Protein AF-A0A916GS80-F1 (afdb_monomer)

Secondary structure (DSSP, 8-state):
--SHHHHHHTTSSSS--TT--------HHHHHHHHHHHHHHHHHHHTTSSS---------------------PPP-SHHHHHHHHHHHHHHHHHHHHHHHHHHHHHHHHHHHHHHHHHHHTS----HHHHHHHHHHHHHHHHS----S---------HHHHHHHHHHHHHHHHHHHHHHHTTTTTHHHHHHHHHHHHHHHTTT-HHHHHHHHHHHHHHHHHHHHHHHHHHHHHHHHHHHHHHHHTSHHHHHHHHHHHHHHHHHHHHHHHHHHHHHHHHHHHHHHHHTT-----TTHHHHHHHHS-GGGTTT-

Nearest PDB structures (foldseek):
  9evd-assembly1_M  TM=2.735E-01  e=1.621E+00  Polytomella sp. Pringsheim 198.80
  3ja6-assembly1_I  TM=1.775E-01  e=3.297E+00  Escherichia coli

pLDDT: mean 76.84, std 18.27, range [38.75, 97.62]

Sequence (312 aa):
MASDDLLRKRKNDNSNYDDLAPEDEVDLDELVKNYNQKRKNDQRYNDSYDDDEDEVGYSKSKRSETPDSGDLRRPRTREEWEEWGRRMGSNLEQMGEKFGKKAEEWGDKVARQMDDWSRKKGRKLDPKVARNIGEHLKQFLSHPYEANYQASSTNATSDERNIAALAHGSIPLIFIGGTFSAGLATPIFFLIPLVLYFMYREKSNFVARHAMNAFAAMLMASIGWIVLIMGSAIIGVVLSIALALTVIGILAIPFLWMFIVLVILISLLIPLGTFVFSIFGIFAALSGRTFNYPYIGRWLNRRFPEASWENV

Mean predicted aligned error: 16.0 Å

Structure (mmCIF, N/CA/C/O backbone):
data_AF-A0A916GS80-F1
#
_entry.id   AF-A0A916GS80-F1
#
loop_
_atom_site.group_PDB
_atom_site.id
_atom_site.type_symbol
_atom_site.label_atom_id
_atom_site.label_alt_id
_atom_site.label_comp_id
_atom_site.label_asym_id
_atom_site.label_entity_id
_atom_site.label_seq_id
_atom_site.pdbx_PDB_ins_code
_atom_site.Cartn_x
_atom_site.Cartn_y
_atom_site.Cartn_z
_atom_site.occupancy
_atom_site.B_iso_or_equiv
_atom_site.auth_seq_id
_atom_site.auth_comp_id
_atom_site.auth_asym_id
_atom_site.auth_atom_id
_atom_site.pdbx_PDB_model_num
ATOM 1 N N . MET A 1 1 ? 8.342 -47.190 -18.101 1.00 55.56 1 MET A N 1
ATOM 2 C CA . MET A 1 1 ? 7.528 -48.227 -17.429 1.00 55.56 1 MET A CA 1
ATOM 3 C C . MET A 1 1 ? 6.940 -47.796 -16.075 1.00 55.56 1 MET A C 1
ATOM 5 O O . MET A 1 1 ? 6.247 -48.600 -15.481 1.00 55.56 1 MET A O 1
ATOM 9 N N . ALA A 1 2 ? 7.133 -46.550 -15.606 1.00 54.75 2 ALA A N 1
ATOM 10 C CA . ALA A 1 2 ? 6.620 -46.078 -14.306 1.00 54.75 2 ALA A CA 1
ATOM 11 C C . ALA A 1 2 ? 5.518 -44.990 -14.390 1.00 54.75 2 ALA A C 1
ATOM 13 O O . ALA A 1 2 ? 5.097 -44.480 -13.358 1.00 54.75 2 ALA A O 1
ATOM 14 N N . SER A 1 3 ? 5.043 -44.609 -15.587 1.00 54.66 3 SER A N 1
ATOM 15 C CA . SER A 1 3 ? 3.988 -43.584 -15.745 1.00 54.66 3 SER A CA 1
ATOM 16 C C . SER A 1 3 ? 2.569 -44.149 -15.847 1.00 54.66 3 SER A C 1
ATOM 18 O O . SER A 1 3 ? 1.615 -43.427 -15.570 1.00 54.66 3 SER A O 1
ATOM 20 N N . ASP A 1 4 ? 2.412 -45.424 -16.209 1.00 57.00 4 ASP A N 1
ATOM 21 C CA . ASP A 1 4 ? 1.087 -45.991 -16.502 1.00 57.00 4 ASP A CA 1
ATOM 22 C C . ASP A 1 4 ? 0.347 -46.462 -15.240 1.00 57.00 4 ASP A C 1
ATOM 24 O O . ASP A 1 4 ? -0.884 -46.423 -15.191 1.00 57.00 4 ASP A O 1
ATOM 28 N N . ASP A 1 5 ? 1.074 -46.793 -14.168 1.00 61.38 5 ASP A N 1
ATOM 29 C CA . ASP A 1 5 ? 0.475 -47.199 -12.888 1.00 61.38 5 ASP A CA 1
ATOM 30 C C . ASP A 1 5 ? -0.183 -46.033 -12.134 1.00 61.38 5 ASP A C 1
ATOM 32 O O . ASP A 1 5 ? -1.192 -46.211 -11.447 1.00 61.38 5 ASP A O 1
ATOM 36 N N . LEU A 1 6 ? 0.314 -44.805 -12.316 1.00 56.47 6 LEU A N 1
ATOM 37 C CA . LEU A 1 6 ? -0.278 -43.623 -11.681 1.00 56.47 6 LEU A CA 1
ATOM 38 C C . LEU A 1 6 ? -1.573 -43.170 -12.370 1.00 56.47 6 LEU A C 1
ATOM 40 O O . LEU A 1 6 ? -2.432 -42.568 -11.724 1.00 56.47 6 LEU A O 1
ATOM 44 N N . LEU A 1 7 ? -1.763 -43.506 -13.650 1.00 55.38 7 LEU A N 1
ATOM 45 C CA . LEU A 1 7 ? -3.000 -43.202 -14.375 1.00 55.38 7 LEU A CA 1
ATOM 46 C C . LEU A 1 7 ? -4.108 -44.232 -14.117 1.00 55.38 7 LEU A C 1
ATOM 48 O O . LEU A 1 7 ? -5.286 -43.873 -14.171 1.00 55.38 7 LEU A O 1
ATOM 52 N N . ARG A 1 8 ? -3.769 -45.478 -13.761 1.00 56.88 8 ARG A N 1
ATOM 53 C CA . ARG A 1 8 ? -4.768 -46.478 -13.342 1.00 56.88 8 ARG A CA 1
ATOM 54 C C . ARG A 1 8 ? -5.296 -46.241 -11.932 1.00 56.88 8 ARG A C 1
ATOM 56 O O . ARG A 1 8 ? -6.486 -46.439 -11.706 1.00 56.88 8 ARG A O 1
ATOM 63 N N . LYS A 1 9 ? -4.467 -45.742 -11.010 1.00 52.88 9 LYS A N 1
ATOM 64 C CA . LYS A 1 9 ? -4.905 -45.508 -9.625 1.00 52.88 9 LYS A CA 1
ATOM 65 C C . LYS A 1 9 ? -5.881 -44.332 -9.478 1.00 52.88 9 LYS A C 1
ATOM 67 O O . LYS A 1 9 ? -6.680 -44.327 -8.558 1.00 52.88 9 LYS A O 1
ATOM 72 N N . ARG A 1 10 ? -5.894 -43.380 -10.421 1.00 51.19 10 ARG A N 1
ATOM 73 C CA . ARG A 1 10 ? -6.799 -42.213 -10.379 1.00 51.19 10 ARG A CA 1
ATOM 74 C C . ARG A 1 10 ? -8.202 -42.473 -10.941 1.00 51.19 10 ARG A C 1
ATOM 76 O O . ARG A 1 10 ? -9.073 -41.625 -10.795 1.00 51.19 10 ARG A O 1
ATOM 83 N N . LYS A 1 11 ? -8.427 -43.609 -11.611 1.00 51.34 11 LYS A N 1
ATOM 84 C CA . LYS A 1 11 ? -9.728 -43.932 -12.224 1.00 51.34 11 LYS A CA 1
ATOM 85 C C . LYS A 1 11 ? -10.680 -44.706 -11.307 1.00 51.34 11 LYS A C 1
ATOM 87 O O . LYS A 1 11 ? -11.829 -44.874 -11.690 1.00 51.34 11 LYS A O 1
ATOM 92 N N . ASN A 1 12 ? -10.227 -45.137 -10.127 1.00 50.41 12 ASN A N 1
ATOM 93 C CA . ASN A 1 12 ? -11.007 -45.994 -9.229 1.00 50.41 12 ASN A CA 1
ATOM 94 C C . ASN A 1 12 ? -11.591 -45.283 -7.996 1.00 50.41 12 ASN A C 1
ATOM 96 O O . ASN A 1 12 ? -12.347 -45.904 -7.263 1.00 50.41 12 ASN A O 1
ATOM 100 N N . ASP A 1 13 ? -11.311 -43.992 -7.798 1.00 52.59 13 ASP A N 1
ATOM 101 C CA . ASP A 1 13 ? -11.793 -43.243 -6.624 1.00 52.59 13 ASP A CA 1
ATOM 102 C C . ASP A 1 13 ? -13.071 -42.426 -6.915 1.00 52.59 13 ASP A C 1
ATOM 104 O O . ASP A 1 13 ? -13.479 -41.598 -6.109 1.00 52.59 13 ASP A O 1
ATOM 108 N N . ASN A 1 14 ? -13.710 -42.642 -8.073 1.00 48.69 14 ASN A N 1
ATOM 109 C CA . ASN A 1 14 ? -14.838 -41.829 -8.549 1.00 48.69 14 ASN A CA 1
ATOM 110 C C . ASN A 1 14 ? -16.169 -42.596 -8.666 1.00 48.69 14 ASN A C 1
ATOM 112 O O . ASN A 1 14 ? -17.091 -42.101 -9.305 1.00 48.69 14 ASN A O 1
ATOM 116 N N . SER A 1 15 ? -16.276 -43.792 -8.077 1.00 53.88 15 SER A N 1
ATOM 117 C CA . SER A 1 15 ? -17.484 -44.634 -8.132 1.00 53.88 15 SER A CA 1
ATOM 118 C C . SER A 1 15 ? -18.233 -44.736 -6.797 1.00 53.88 15 SER A C 1
ATOM 120 O O . SER A 1 15 ? -18.931 -45.717 -6.577 1.00 53.88 15 SER A O 1
ATOM 122 N N . ASN A 1 16 ? -18.057 -43.775 -5.884 1.00 49.09 16 ASN A N 1
ATOM 123 C CA . ASN A 1 16 ? -18.631 -43.838 -4.532 1.00 49.09 16 ASN A CA 1
ATOM 124 C C . ASN A 1 16 ? -19.549 -42.645 -4.207 1.00 49.09 16 ASN A C 1
ATOM 126 O O . ASN A 1 16 ? -19.522 -42.126 -3.094 1.00 49.09 16 ASN A O 1
ATOM 130 N N . TYR A 1 17 ? -20.317 -42.178 -5.197 1.00 50.19 17 TYR A N 1
ATOM 131 C CA . TYR A 1 17 ? -21.349 -41.143 -5.020 1.00 50.19 17 TYR A CA 1
ATOM 132 C C . TYR A 1 17 ? -22.775 -41.631 -5.320 1.00 50.19 17 TYR A C 1
ATOM 134 O O . TYR A 1 17 ? -23.712 -40.855 -5.166 1.00 50.19 17 TYR A O 1
ATOM 142 N N . ASP A 1 18 ? -22.954 -42.908 -5.668 1.00 52.50 18 ASP A N 1
ATOM 143 C CA . ASP A 1 18 ? -24.269 -43.482 -5.992 1.00 52.50 18 ASP A CA 1
ATOM 144 C C . ASP A 1 18 ? -25.036 -44.009 -4.756 1.00 52.50 18 ASP A C 1
ATOM 146 O O . ASP A 1 18 ? -26.128 -44.543 -4.902 1.00 52.50 18 ASP A O 1
ATOM 150 N N . ASP A 1 19 ? -24.495 -43.822 -3.545 1.00 53.66 19 ASP A N 1
ATOM 151 C CA . ASP A 1 19 ? -25.094 -44.246 -2.262 1.00 53.66 19 ASP A CA 1
ATOM 152 C C . ASP A 1 19 ? -25.552 -43.057 -1.387 1.00 53.66 19 ASP A C 1
ATOM 154 O O . ASP A 1 19 ? -25.720 -43.175 -0.170 1.00 53.66 19 ASP A O 1
ATOM 158 N N . LEU A 1 20 ? -25.759 -41.878 -1.987 1.00 56.97 20 LEU A N 1
ATOM 159 C CA . LEU A 1 20 ? -26.454 -40.796 -1.292 1.00 56.97 20 LEU A CA 1
ATOM 160 C C . LEU A 1 20 ? -27.944 -41.146 -1.216 1.00 56.97 20 LEU A C 1
ATOM 162 O O . LEU A 1 20 ? -28.623 -41.277 -2.231 1.00 56.97 20 LEU A O 1
ATOM 166 N N . ALA A 1 21 ? -28.381 -41.349 0.027 1.00 58.31 21 ALA A N 1
ATOM 167 C CA . ALA A 1 21 ? -29.738 -41.619 0.479 1.00 58.31 21 ALA A CA 1
ATOM 168 C C . ALA A 1 21 ? -30.811 -40.819 -0.289 1.00 58.31 21 ALA A C 1
ATOM 170 O O . ALA A 1 21 ? -30.522 -39.718 -0.768 1.00 58.31 21 ALA A O 1
ATOM 171 N N . PRO A 1 22 ? -32.045 -41.355 -0.395 1.00 57.62 22 PRO A N 1
ATOM 172 C CA . PRO A 1 22 ? -33.148 -40.657 -1.045 1.00 57.62 22 PRO A CA 1
ATOM 173 C C . PRO A 1 22 ? -33.281 -39.251 -0.466 1.00 57.62 22 PRO A C 1
ATOM 175 O O . PRO A 1 22 ? -33.094 -39.057 0.732 1.00 57.62 22 PRO A O 1
ATOM 178 N N . GLU A 1 23 ? -33.557 -38.289 -1.344 1.00 58.09 23 GLU A N 1
ATOM 179 C CA . GLU A 1 23 ? -33.864 -36.908 -0.998 1.00 58.09 23 GLU A CA 1
ATOM 180 C C . GLU A 1 23 ? -34.971 -36.897 0.063 1.00 58.09 23 GLU A C 1
ATOM 182 O O . GLU A 1 23 ? -36.156 -36.980 -0.258 1.00 58.09 23 GLU A O 1
ATOM 187 N N . ASP A 1 24 ? -34.582 -36.835 1.338 1.00 65.56 24 ASP A N 1
ATOM 188 C CA . ASP A 1 24 ? -35.473 -36.417 2.404 1.00 65.56 24 ASP A CA 1
ATOM 189 C C . ASP A 1 24 ? -35.871 -34.995 2.026 1.00 65.56 24 ASP A C 1
ATOM 191 O O . ASP A 1 24 ? -35.046 -34.077 2.041 1.00 65.56 24 ASP A O 1
ATOM 195 N N . GLU A 1 25 ? -37.110 -34.863 1.556 1.00 68.50 25 GLU A N 1
ATOM 196 C CA . GLU A 1 25 ? -37.743 -33.619 1.153 1.00 68.50 25 GLU A CA 1
ATOM 197 C C . GLU A 1 25 ? -37.572 -32.632 2.308 1.00 68.50 25 GLU A C 1
ATOM 199 O O . GLU A 1 25 ? -38.246 -32.709 3.334 1.00 68.50 25 GLU A O 1
ATOM 204 N N . VAL A 1 26 ? -36.555 -31.775 2.189 1.00 71.44 26 VAL A N 1
ATOM 205 C CA . VAL A 1 26 ? -36.206 -30.814 3.225 1.00 71.44 26 VAL A CA 1
ATOM 206 C C . VAL A 1 26 ? -37.410 -29.902 3.373 1.00 71.44 26 VAL A C 1
ATOM 208 O O . VAL A 1 26 ? -37.693 -29.109 2.474 1.00 71.44 26 VAL A O 1
ATOM 211 N N . ASP A 1 27 ? -38.115 -30.034 4.496 1.00 83.00 27 ASP A N 1
ATOM 212 C CA . ASP A 1 27 ? -39.287 -29.230 4.808 1.00 83.00 27 ASP A CA 1
ATOM 213 C C . ASP A 1 27 ? -38.854 -27.762 4.939 1.00 83.00 27 ASP A C 1
ATOM 215 O O . ASP A 1 27 ? -38.341 -27.294 5.964 1.00 83.00 27 ASP A O 1
ATOM 219 N N . LEU A 1 28 ? -39.001 -27.036 3.830 1.00 80.31 28 LEU A N 1
ATOM 220 C CA . LEU A 1 28 ? -38.638 -25.631 3.719 1.00 80.31 28 LEU A CA 1
ATOM 221 C C . LEU A 1 28 ? -39.421 -24.782 4.725 1.00 80.31 28 LEU A C 1
ATOM 223 O O . LEU A 1 28 ? -38.894 -23.765 5.187 1.00 80.31 28 LEU A O 1
ATOM 227 N N . ASP A 1 29 ? -40.620 -25.211 5.124 1.00 89.62 29 ASP A N 1
ATOM 228 C CA . ASP A 1 29 ? -41.406 -24.509 6.130 1.00 89.62 29 ASP A CA 1
ATOM 229 C C . ASP A 1 29 ? -40.787 -24.678 7.522 1.00 89.62 29 ASP A C 1
ATOM 231 O O . ASP A 1 29 ? -40.720 -23.705 8.282 1.00 89.62 29 ASP A O 1
ATOM 235 N N . GLU A 1 30 ? -40.243 -25.854 7.852 1.00 89.62 30 GLU A N 1
ATOM 236 C CA . GLU A 1 30 ? -39.522 -26.074 9.113 1.00 89.62 30 GLU A CA 1
ATOM 237 C C . GLU A 1 30 ? -38.217 -25.262 9.179 1.00 89.62 30 GLU A C 1
ATOM 239 O O . GLU A 1 30 ? -37.920 -24.629 10.202 1.00 89.62 30 GLU A O 1
ATOM 244 N N . LEU A 1 31 ? -37.479 -25.176 8.068 1.00 87.00 31 LEU A N 1
ATOM 245 C CA . LEU A 1 31 ? -36.278 -24.337 7.961 1.00 87.00 31 LEU A CA 1
ATOM 246 C C . LEU A 1 31 ? -36.595 -22.847 8.144 1.00 87.00 31 LEU A C 1
ATOM 248 O O . LEU A 1 31 ? -35.917 -22.154 8.912 1.00 87.00 31 LEU A O 1
ATOM 252 N N . VAL A 1 32 ? -37.648 -22.349 7.489 1.00 90.00 32 VAL A N 1
ATOM 253 C CA . VAL A 1 32 ? -38.097 -20.954 7.624 1.00 90.00 32 VAL A CA 1
ATOM 254 C C . VAL A 1 32 ? -38.593 -20.674 9.045 1.00 90.00 32 VAL A C 1
ATOM 256 O O . VAL A 1 32 ? -38.339 -19.595 9.597 1.00 90.00 32 VAL A O 1
ATOM 259 N N . LYS A 1 33 ? -39.258 -21.641 9.682 1.00 93.62 33 LYS A N 1
ATOM 260 C CA . LYS A 1 33 ? -39.742 -21.516 11.061 1.00 93.62 33 LYS A CA 1
ATOM 261 C C . LYS A 1 33 ? -38.585 -21.461 12.059 1.00 93.62 33 LYS A C 1
ATOM 263 O O . LYS A 1 33 ? -38.571 -20.559 12.898 1.00 93.62 33 LYS A O 1
ATOM 268 N N . ASN A 1 34 ? -37.579 -22.328 11.917 1.00 91.56 34 ASN A N 1
ATOM 269 C CA . ASN A 1 34 ? -36.367 -22.299 12.743 1.00 91.56 34 ASN A CA 1
ATOM 270 C C . ASN A 1 34 ? -35.564 -21.007 12.548 1.00 91.56 34 ASN A C 1
ATOM 272 O O . ASN A 1 34 ? -35.098 -20.413 13.525 1.00 91.56 34 ASN A O 1
ATOM 276 N N . TYR A 1 35 ? -35.464 -20.515 11.312 1.00 84.38 35 TYR A N 1
ATOM 277 C CA . TYR A 1 35 ? -34.795 -19.247 11.023 1.00 84.38 35 TYR A CA 1
ATOM 278 C C . TYR A 1 35 ? -35.493 -18.053 11.696 1.00 84.38 35 TYR A C 1
ATOM 280 O O . TYR A 1 35 ? -34.852 -17.244 12.373 1.00 84.38 35 TYR A O 1
ATOM 288 N N . ASN A 1 36 ? -36.821 -17.963 11.582 1.00 91.19 36 ASN A N 1
ATOM 289 C CA . ASN A 1 36 ? -37.595 -16.884 12.201 1.00 91.19 36 ASN A CA 1
ATOM 290 C C . ASN A 1 36 ? -37.605 -16.963 13.736 1.00 91.19 36 ASN A C 1
ATOM 292 O O . ASN A 1 36 ? -37.594 -15.926 14.404 1.00 91.19 36 ASN A O 1
ATOM 296 N N . GLN A 1 37 ? -37.598 -18.174 14.301 1.00 91.00 37 GLN A N 1
ATOM 297 C CA . GLN A 1 37 ? -37.491 -18.392 15.744 1.00 91.00 37 GLN A CA 1
ATOM 298 C C . GLN A 1 37 ? -36.146 -17.875 16.276 1.00 91.00 37 GLN A C 1
ATOM 300 O O . GLN A 1 37 ? -36.119 -17.144 17.267 1.00 91.00 37 GLN A O 1
ATOM 305 N N . LYS A 1 38 ? -35.043 -18.188 15.582 1.00 88.19 38 LYS A N 1
ATOM 306 C CA . LYS A 1 38 ? -33.703 -17.707 15.943 1.00 88.19 38 LYS A CA 1
ATOM 307 C C . LYS A 1 38 ? -33.630 -16.178 15.908 1.00 88.19 38 LYS A C 1
ATOM 309 O O . LYS A 1 38 ? -33.225 -15.567 16.891 1.00 88.19 38 LYS A O 1
ATOM 314 N N . ARG A 1 39 ? -34.160 -15.555 14.849 1.00 87.69 39 ARG A N 1
ATOM 315 C CA . ARG A 1 39 ? -34.211 -14.089 14.718 1.00 87.69 39 ARG A CA 1
ATOM 316 C C . ARG A 1 39 ? -34.991 -13.406 15.852 1.00 87.69 39 ARG A C 1
ATOM 318 O O . ARG A 1 39 ? -34.584 -12.345 16.316 1.00 87.69 39 ARG A O 1
ATOM 325 N N . LYS A 1 40 ? -36.103 -13.997 16.307 1.00 84.06 40 LYS A N 1
ATOM 326 C CA . LYS A 1 40 ? -36.883 -13.461 17.439 1.00 84.06 40 LYS A CA 1
ATOM 327 C C . LYS A 1 40 ? -36.138 -13.556 18.771 1.00 84.06 40 LYS A C 1
ATOM 329 O O . LYS A 1 40 ? -36.321 -12.682 19.614 1.00 84.06 40 LYS A O 1
ATOM 334 N N . ASN A 1 41 ? -35.325 -14.593 18.965 1.00 83.31 41 ASN A N 1
ATOM 335 C CA . ASN A 1 41 ? -34.507 -14.726 20.169 1.00 83.31 41 ASN A CA 1
ATOM 336 C C . ASN A 1 41 ? -33.372 -13.694 20.186 1.00 83.31 41 ASN A C 1
ATOM 338 O O . ASN A 1 41 ? -33.149 -13.076 21.223 1.00 83.31 41 ASN A O 1
ATOM 342 N N . ASP A 1 42 ? -32.742 -13.438 19.037 1.00 74.75 42 ASP A N 1
ATOM 343 C CA . ASP A 1 42 ? -31.673 -12.438 18.920 1.00 74.75 42 ASP A CA 1
ATOM 344 C C . ASP A 1 42 ? -32.196 -11.007 19.162 1.00 74.75 42 ASP A C 1
ATOM 346 O O . ASP A 1 42 ? -31.545 -10.216 19.839 1.00 74.75 42 ASP A O 1
ATOM 350 N N . GLN A 1 43 ? -33.411 -10.679 18.695 1.00 73.81 43 GLN A N 1
ATOM 351 C CA . GLN A 1 43 ? -34.042 -9.383 19.002 1.00 73.81 43 GLN A CA 1
ATOM 352 C C . GLN A 1 43 ? -34.334 -9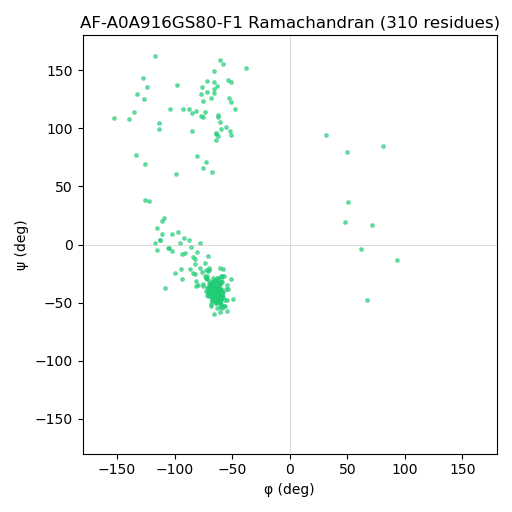.210 20.497 1.00 73.81 43 GLN A C 1
ATOM 354 O O . GLN A 1 43 ? -34.119 -8.133 21.039 1.00 73.81 43 GLN A O 1
ATOM 359 N N . ARG A 1 44 ? -34.761 -10.278 21.183 1.00 68.94 44 ARG A N 1
ATOM 360 C CA . ARG A 1 44 ? -35.078 -10.223 22.616 1.00 68.94 44 ARG A CA 1
ATOM 361 C C . ARG A 1 44 ? -33.834 -10.042 23.501 1.00 68.94 44 ARG A C 1
ATOM 363 O O . ARG A 1 44 ? -33.976 -9.625 24.642 1.00 68.94 44 ARG A O 1
ATOM 370 N N . TYR A 1 45 ? -32.645 -10.365 22.987 1.00 60.69 45 TYR A N 1
ATOM 371 C CA . TYR A 1 45 ? -31.372 -10.161 23.685 1.00 60.69 45 TYR A CA 1
ATOM 372 C C . TYR A 1 45 ? -30.857 -8.718 23.560 1.00 60.69 45 TYR A C 1
ATOM 374 O O . TYR A 1 45 ? -30.235 -8.212 24.485 1.00 60.69 45 TYR A O 1
ATOM 382 N N . ASN A 1 46 ? -31.142 -8.036 22.445 1.00 56.12 46 ASN A N 1
ATOM 383 C CA . ASN A 1 46 ? -30.762 -6.629 22.274 1.00 56.12 46 ASN A CA 1
ATOM 384 C C . ASN A 1 46 ? -31.653 -5.676 23.078 1.00 56.12 46 ASN A C 1
ATOM 386 O O . ASN A 1 46 ? -31.141 -4.707 23.625 1.00 56.12 46 ASN A O 1
ATOM 390 N N . ASP A 1 47 ? -32.947 -5.975 23.212 1.00 63.72 47 ASP A N 1
ATOM 391 C CA . ASP A 1 47 ? -33.871 -5.121 23.973 1.00 63.72 47 ASP A CA 1
ATOM 392 C C . ASP A 1 47 ? -33.635 -5.181 25.499 1.00 63.72 47 ASP A C 1
ATOM 394 O O . ASP A 1 47 ? -34.202 -4.381 26.232 1.00 63.72 47 ASP A O 1
ATOM 398 N N . SER A 1 48 ? -32.807 -6.108 26.008 1.00 58.28 48 SER A N 1
ATOM 399 C CA . SER A 1 48 ? -32.522 -6.220 27.450 1.00 58.28 48 SER A CA 1
ATOM 400 C C . SER A 1 48 ? -31.298 -5.427 27.920 1.00 58.28 48 SER A C 1
ATOM 402 O O . SER A 1 48 ? -30.895 -5.597 29.068 1.00 58.28 48 SER A O 1
ATOM 404 N N . TYR A 1 49 ? -30.664 -4.634 27.052 1.00 54.31 49 TYR A N 1
ATOM 405 C CA . TYR A 1 49 ? -29.475 -3.840 27.397 1.00 54.31 49 TYR A CA 1
ATOM 406 C C . TYR A 1 49 ? -29.749 -2.337 27.559 1.00 54.31 49 TYR A C 1
ATOM 408 O O . TYR A 1 49 ? -28.838 -1.613 27.947 1.00 54.31 49 TYR A O 1
ATOM 416 N N . ASP A 1 50 ? -30.982 -1.880 27.321 1.00 53.66 50 ASP A N 1
ATOM 417 C CA . ASP A 1 50 ? -31.325 -0.450 27.325 1.00 53.66 50 ASP A CA 1
ATOM 418 C C . ASP A 1 50 ? -31.899 0.075 28.664 1.00 53.66 50 ASP A C 1
ATOM 420 O O . ASP A 1 50 ? -32.188 1.264 28.756 1.00 53.66 50 ASP A O 1
ATOM 424 N N . ASP A 1 51 ? -32.020 -0.752 29.715 1.00 54.38 51 ASP A N 1
ATOM 425 C CA . ASP A 1 51 ? -32.753 -0.381 30.947 1.00 54.38 51 ASP A CA 1
ATOM 426 C C . ASP A 1 51 ? -31.909 -0.202 32.238 1.00 54.38 51 ASP A C 1
ATOM 428 O O . ASP A 1 51 ? -32.488 0.101 33.275 1.00 54.38 51 ASP A O 1
ATOM 432 N N . ASP A 1 52 ? -30.569 -0.300 32.214 1.00 52.88 52 ASP A N 1
ATOM 433 C CA . ASP A 1 52 ? -29.731 -0.232 33.440 1.00 52.88 52 ASP A CA 1
ATOM 434 C C . ASP A 1 52 ? -28.606 0.841 33.413 1.00 52.88 52 ASP A C 1
ATOM 436 O O . ASP A 1 52 ? -27.511 0.626 33.938 1.00 52.88 52 ASP A O 1
ATOM 440 N N . GLU A 1 53 ? -28.843 2.030 32.842 1.00 51.09 53 GLU A N 1
ATOM 441 C CA . GLU A 1 53 ? -27.959 3.202 33.045 1.00 51.09 53 GLU A CA 1
ATOM 442 C C . GLU A 1 53 ? -28.502 4.164 34.123 1.00 51.09 53 GLU A C 1
ATOM 444 O O . GLU A 1 53 ? -28.748 5.342 33.867 1.00 51.09 53 GLU A O 1
ATOM 449 N N . ASP A 1 54 ? -28.645 3.675 35.359 1.00 49.28 54 ASP A N 1
ATOM 450 C CA . ASP A 1 54 ? -28.871 4.524 36.535 1.00 49.28 54 ASP A CA 1
ATOM 451 C C . ASP A 1 54 ? -27.547 4.889 37.240 1.00 49.28 54 ASP A C 1
ATOM 453 O O . ASP A 1 54 ? -26.805 4.054 37.759 1.00 49.28 54 ASP A O 1
ATOM 457 N N . GLU A 1 55 ? -27.282 6.198 37.236 1.00 50.44 55 GLU A N 1
ATOM 458 C CA . GLU A 1 55 ? -26.524 7.011 38.197 1.00 50.44 55 GLU A CA 1
ATOM 459 C C . GLU A 1 55 ? -25.346 6.372 38.965 1.00 50.44 55 GLU A C 1
ATOM 461 O O . GLU A 1 55 ? -25.468 5.940 40.112 1.00 50.44 55 GLU A O 1
ATOM 466 N N . VAL A 1 56 ? -24.124 6.536 38.437 1.00 47.03 56 VAL A N 1
ATOM 467 C CA . VAL A 1 56 ? -22.908 6.536 39.272 1.00 47.03 56 VAL A CA 1
ATOM 468 C C . VAL A 1 56 ? -22.268 7.924 39.251 1.00 47.03 56 VAL A C 1
ATOM 470 O O . VAL A 1 56 ? -21.571 8.323 38.317 1.00 47.03 56 VAL A O 1
ATOM 473 N N . GLY A 1 57 ? -22.538 8.690 40.311 1.00 46.44 57 GLY A N 1
ATOM 474 C CA . GLY A 1 57 ? -22.035 10.044 40.516 1.00 46.44 57 GLY A CA 1
ATOM 475 C C . GLY A 1 57 ? -20.509 10.110 40.623 1.00 46.44 57 GLY A C 1
ATOM 476 O O . GLY A 1 57 ? -19.919 9.704 41.623 1.00 46.44 57 GLY A O 1
ATOM 477 N N . TYR A 1 58 ? -19.864 10.710 39.620 1.00 42.44 58 TYR A N 1
ATOM 478 C CA . TYR A 1 58 ? -18.445 11.056 39.671 1.00 42.44 58 TYR A CA 1
ATOM 479 C C . TYR A 1 58 ? -18.240 12.443 40.289 1.00 42.44 58 TYR A C 1
ATOM 481 O O . TYR A 1 58 ? -18.655 13.473 39.750 1.00 42.44 58 TYR A O 1
ATOM 489 N N . SER A 1 59 ? -17.563 12.471 41.438 1.00 42.25 59 SER A N 1
ATOM 490 C CA . SER A 1 59 ? -17.178 13.706 42.113 1.00 42.25 59 SER A CA 1
ATOM 491 C C . SER A 1 59 ? -16.110 14.468 41.314 1.00 42.25 59 SER A C 1
ATOM 493 O O . SER A 1 59 ? -15.058 13.950 40.942 1.00 42.25 59 SER A O 1
ATOM 495 N N . LYS A 1 60 ? -16.410 15.740 41.039 1.00 46.47 60 LYS A N 1
ATOM 496 C CA . LYS A 1 60 ? -15.528 16.726 40.405 1.00 46.47 60 LYS A CA 1
ATOM 497 C C . LYS A 1 60 ? -14.481 17.200 41.417 1.00 46.47 60 LYS A C 1
ATOM 499 O O . LYS A 1 60 ? -14.809 17.994 42.297 1.00 46.47 60 LYS A O 1
ATOM 504 N N . SER A 1 61 ? -13.216 16.828 41.243 1.00 42.41 61 SER A N 1
ATOM 505 C CA . SER A 1 61 ? -12.096 17.597 41.797 1.00 42.41 61 SER A CA 1
ATOM 506 C C . SER A 1 61 ? -11.417 18.387 40.673 1.00 42.41 61 SER A C 1
ATOM 508 O O . SER A 1 61 ? -10.934 17.856 39.677 1.00 42.41 61 SER A O 1
ATOM 510 N N . LYS A 1 62 ? -11.470 19.717 40.803 1.00 48.84 62 LYS A N 1
ATOM 511 C CA . LYS A 1 62 ? -10.767 20.671 39.944 1.00 48.84 62 LYS A CA 1
ATOM 512 C C . LYS A 1 62 ? -9.287 20.663 40.323 1.00 48.84 62 LYS A C 1
ATOM 514 O O . LYS A 1 62 ? -8.960 21.024 41.452 1.00 48.84 62 LYS A O 1
ATOM 519 N N . ARG A 1 63 ? -8.399 20.396 39.366 1.00 38.75 63 ARG A N 1
ATOM 520 C CA . ARG A 1 63 ? -7.030 20.915 39.417 1.00 38.75 63 ARG A CA 1
ATOM 521 C C . ARG A 1 63 ? -6.638 21.448 38.047 1.00 38.75 63 ARG A C 1
ATOM 523 O O . ARG A 1 63 ? -6.609 20.725 37.060 1.00 38.75 63 ARG A O 1
ATOM 530 N N . SER A 1 64 ? -6.442 22.758 38.014 1.00 52.34 64 SER A N 1
ATOM 531 C CA . SER A 1 64 ? -5.942 23.535 36.893 1.00 52.34 64 SER A CA 1
ATOM 532 C C . SER A 1 64 ? -4.424 23.434 36.854 1.00 52.34 64 SER A C 1
ATOM 534 O O . SER A 1 64 ? -3.776 23.964 37.755 1.00 52.34 64 SER A O 1
ATOM 536 N N . GLU A 1 65 ? -3.867 22.833 35.809 1.00 41.47 65 GLU A N 1
ATOM 537 C CA . GLU A 1 65 ? -2.468 23.043 35.439 1.00 41.47 65 GLU A CA 1
ATOM 538 C C . GLU A 1 65 ? -2.393 23.308 33.930 1.00 41.47 65 GLU A C 1
ATOM 540 O O . GLU A 1 65 ? -3.031 22.653 33.107 1.00 41.47 65 GLU A O 1
ATOM 545 N N . THR A 1 66 ? -1.701 24.396 33.613 1.00 47.09 66 THR A N 1
ATOM 546 C CA . THR A 1 66 ? -1.462 24.968 32.289 1.00 47.09 66 THR A CA 1
ATOM 547 C C 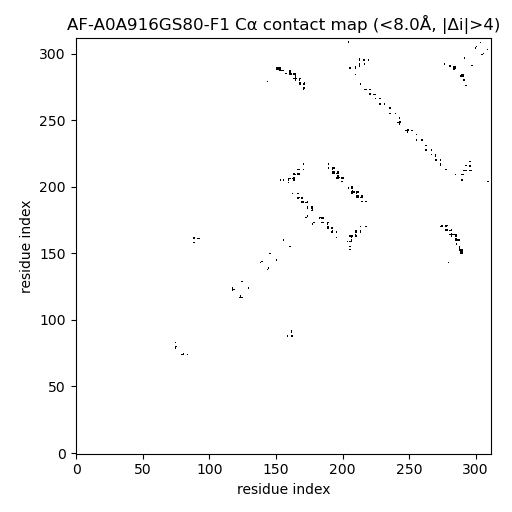. THR A 1 66 ? -0.612 24.040 31.416 1.00 47.09 66 THR A C 1
ATOM 549 O O . THR A 1 66 ? 0.253 23.351 31.953 1.00 47.09 66 THR A O 1
ATOM 552 N N . PRO A 1 67 ? -0.790 24.035 30.082 1.00 50.47 67 PRO A N 1
ATOM 553 C CA . PRO A 1 67 ? -0.059 23.124 29.213 1.00 50.47 67 PRO A CA 1
ATOM 554 C C . PRO A 1 67 ? 1.379 23.612 29.003 1.00 50.47 67 PRO A C 1
ATOM 556 O O . PRO A 1 67 ? 1.608 24.616 28.328 1.00 50.47 67 PRO A O 1
ATOM 559 N N . ASP A 1 68 ? 2.332 22.879 29.579 1.00 47.28 68 ASP A N 1
ATOM 560 C CA . ASP A 1 68 ? 3.752 22.988 29.259 1.00 47.28 68 ASP A CA 1
ATOM 561 C C . ASP A 1 68 ? 4.020 22.386 27.872 1.00 47.28 68 ASP A C 1
ATOM 563 O O . ASP A 1 68 ? 3.535 21.308 27.501 1.00 47.28 68 ASP A O 1
ATOM 567 N N . SER A 1 69 ? 4.745 23.150 27.068 1.00 54.28 69 SER A N 1
ATOM 568 C CA . SER A 1 69 ? 5.033 22.872 25.676 1.00 54.28 69 SER A CA 1
ATOM 569 C C . SER A 1 69 ? 6.239 21.949 25.552 1.00 54.28 69 SER A C 1
ATOM 571 O O . SER A 1 69 ? 7.371 22.370 25.753 1.00 54.28 69 SER A O 1
ATOM 573 N N . GLY A 1 70 ? 5.983 20.733 25.073 1.00 50.81 70 GLY A N 1
ATOM 574 C CA . GLY A 1 70 ? 6.912 20.013 24.207 1.00 50.81 70 GLY A CA 1
ATOM 575 C C . GLY A 1 70 ? 8.065 19.300 24.903 1.00 50.81 70 GLY A C 1
ATOM 576 O O . GLY A 1 70 ? 9.198 19.760 24.862 1.00 50.81 70 GLY A O 1
ATOM 577 N N . ASP A 1 71 ? 7.812 18.078 25.363 1.00 47.50 71 ASP A N 1
ATOM 578 C CA . ASP A 1 71 ? 8.857 17.058 25.375 1.00 47.50 71 ASP A CA 1
ATOM 579 C C . ASP A 1 71 ? 8.239 15.718 24.951 1.00 47.50 71 ASP A C 1
ATOM 581 O O . ASP A 1 71 ? 7.432 15.118 25.662 1.00 47.50 71 ASP A O 1
ATOM 585 N N . LEU A 1 72 ? 8.562 15.264 23.736 1.00 48.47 72 LEU A N 1
ATOM 586 C CA . LEU A 1 72 ? 8.195 13.936 23.234 1.00 48.47 72 LEU A CA 1
ATOM 587 C C . LEU A 1 72 ? 9.108 12.892 23.897 1.00 48.47 72 LEU A C 1
ATOM 589 O O . LEU A 1 72 ? 9.936 12.255 23.241 1.00 48.47 72 LEU A O 1
ATOM 593 N N . ARG A 1 73 ? 8.983 12.725 25.217 1.00 52.19 73 ARG A N 1
ATOM 594 C CA . ARG A 1 73 ? 9.659 11.651 25.949 1.00 52.19 73 ARG A CA 1
ATOM 595 C C . ARG A 1 73 ? 8.945 10.325 25.712 1.00 52.19 73 ARG A C 1
ATOM 597 O O . ARG A 1 73 ? 7.722 10.239 25.745 1.00 52.19 73 ARG A O 1
ATOM 604 N N . ARG A 1 74 ? 9.732 9.274 25.464 1.00 47.75 74 ARG A N 1
ATOM 605 C CA . ARG A 1 74 ? 9.229 7.898 25.364 1.00 47.75 74 ARG A CA 1
ATOM 606 C C . ARG A 1 74 ? 8.688 7.454 26.736 1.00 47.75 74 ARG A C 1
ATOM 608 O O . ARG A 1 74 ? 9.404 7.662 27.717 1.00 47.75 74 ARG A O 1
ATOM 615 N N . PRO A 1 75 ? 7.500 6.828 26.811 1.00 51.06 75 PRO A N 1
ATOM 616 C CA . PRO A 1 75 ? 6.928 6.357 28.071 1.00 51.06 75 PRO A CA 1
ATOM 617 C C . PRO A 1 75 ? 7.782 5.229 28.674 1.00 51.06 75 PRO A C 1
ATOM 619 O O . PRO A 1 75 ? 8.174 4.278 27.988 1.00 51.06 75 PRO A O 1
ATOM 622 N N . ARG A 1 76 ? 8.112 5.372 29.957 1.00 64.31 76 ARG A N 1
ATOM 623 C CA . ARG A 1 76 ? 8.948 4.491 30.782 1.00 64.31 76 ARG A CA 1
ATOM 624 C C . ARG A 1 76 ? 8.120 3.558 31.667 1.00 64.31 76 ARG A C 1
ATOM 626 O O . ARG A 1 76 ? 8.634 2.504 32.037 1.00 64.31 76 ARG A O 1
ATOM 633 N N . THR A 1 77 ? 6.881 3.915 32.007 1.00 82.44 77 THR A N 1
ATOM 634 C CA . THR A 1 77 ? 6.008 3.122 32.894 1.00 82.44 77 THR A CA 1
ATOM 635 C C . THR A 1 77 ? 4.739 2.633 32.185 1.00 82.44 77 THR A C 1
ATOM 637 O O . THR A 1 77 ? 4.360 3.132 31.127 1.00 82.44 77 THR A O 1
ATOM 640 N N . ARG A 1 78 ? 4.075 1.618 32.758 1.00 67.69 78 ARG A N 1
ATOM 641 C CA . ARG A 1 78 ? 2.811 1.066 32.233 1.00 67.69 78 ARG A CA 1
ATOM 642 C C . ARG A 1 78 ? 1.695 2.117 32.195 1.00 67.69 78 ARG A C 1
ATOM 644 O O . ARG A 1 78 ? 0.964 2.176 31.215 1.00 67.69 78 ARG A O 1
ATOM 651 N N . GLU A 1 79 ? 1.613 2.962 33.218 1.00 75.81 79 GLU A N 1
ATOM 652 C CA . GLU A 1 79 ? 0.633 4.053 33.293 1.00 75.81 79 GLU A CA 1
ATOM 653 C C . GLU A 1 79 ? 0.857 5.088 32.182 1.00 75.81 79 GLU A C 1
ATOM 655 O O . GLU A 1 79 ? -0.097 5.495 31.522 1.00 75.81 79 GLU A O 1
ATOM 660 N N . GLU A 1 80 ? 2.115 5.437 31.886 1.00 68.69 80 GLU A N 1
ATOM 661 C CA . GLU A 1 80 ? 2.452 6.343 30.779 1.00 68.69 80 GLU A CA 1
ATOM 662 C C . GLU A 1 80 ? 2.126 5.728 29.408 1.00 68.69 80 GLU A C 1
ATOM 664 O O . GLU A 1 80 ? 1.748 6.444 28.483 1.00 68.69 80 GLU A O 1
ATOM 669 N N . TRP A 1 81 ? 2.236 4.404 29.259 1.00 60.00 81 TRP A N 1
ATOM 670 C CA . TRP A 1 81 ? 1.792 3.700 28.051 1.00 60.00 81 TRP A CA 1
ATOM 671 C C . TRP A 1 81 ? 0.270 3.716 27.890 1.00 60.00 81 TRP A C 1
ATOM 673 O O . TRP A 1 81 ? -0.220 3.910 26.777 1.00 60.00 81 TRP A O 1
ATOM 683 N N . GLU A 1 82 ? -0.480 3.537 28.977 1.00 67.62 82 GLU A N 1
ATOM 684 C CA . GLU A 1 82 ? -1.947 3.605 28.973 1.00 67.62 82 GLU A CA 1
ATOM 685 C C . GLU A 1 82 ? -2.442 5.035 28.713 1.00 67.62 82 GLU A C 1
ATOM 687 O O . GLU A 1 82 ? -3.417 5.242 27.989 1.00 67.62 82 GLU A O 1
ATOM 692 N N . GLU A 1 83 ? -1.758 6.043 29.253 1.00 74.94 83 GLU A N 1
ATOM 693 C CA . GLU A 1 83 ? -2.042 7.450 28.970 1.00 74.94 83 GLU A CA 1
ATOM 694 C C . GLU A 1 83 ? -1.672 7.830 27.532 1.00 74.94 83 GLU A C 1
ATOM 696 O O . GLU A 1 83 ? -2.475 8.457 26.837 1.00 74.94 83 GLU A O 1
ATOM 701 N N . TRP A 1 84 ? -0.505 7.398 27.043 1.00 73.69 84 TRP A N 1
ATOM 702 C CA . TRP A 1 84 ? -0.118 7.579 25.644 1.00 73.69 84 TRP A CA 1
ATOM 703 C C . TRP A 1 84 ? -1.126 6.915 24.702 1.00 73.69 84 TRP A C 1
ATOM 705 O O . TRP A 1 84 ? -1.536 7.535 23.721 1.00 73.69 84 TRP A O 1
ATOM 715 N N . GLY A 1 85 ? -1.576 5.700 25.028 1.00 60.97 85 GLY A N 1
ATOM 716 C CA . GLY A 1 85 ? -2.603 4.972 24.287 1.00 60.97 85 GLY A CA 1
ATOM 717 C C . GLY A 1 85 ? -3.930 5.726 24.243 1.00 60.97 85 GLY A C 1
ATOM 718 O O . GLY A 1 85 ? -4.448 5.964 23.155 1.00 60.97 85 GLY A O 1
ATOM 719 N N . ARG A 1 86 ? -4.435 6.196 25.392 1.00 71.06 86 ARG A N 1
ATOM 720 C CA . ARG A 1 86 ? -5.660 7.016 25.467 1.00 71.06 86 ARG A CA 1
ATOM 721 C C . ARG A 1 86 ? -5.533 8.326 24.693 1.00 71.06 86 ARG A C 1
ATOM 723 O O . ARG A 1 86 ? -6.455 8.716 23.981 1.00 71.06 86 ARG A O 1
ATOM 730 N N . ARG A 1 87 ? -4.386 9.001 24.797 1.00 73.31 87 ARG A N 1
ATOM 731 C CA . ARG A 1 87 ? -4.119 10.276 24.115 1.00 73.31 87 ARG A CA 1
ATOM 732 C C . ARG A 1 87 ? -3.969 10.104 22.605 1.00 73.31 87 ARG A C 1
ATOM 734 O O . ARG A 1 87 ? -4.421 10.952 21.842 1.00 73.31 87 ARG A O 1
ATOM 741 N N . MET A 1 88 ? -3.357 9.010 22.160 1.00 57.28 88 MET A N 1
ATOM 742 C CA . MET A 1 88 ? -3.354 8.624 20.751 1.00 57.28 88 MET A CA 1
ATOM 743 C C . MET A 1 88 ? -4.755 8.246 20.280 1.00 57.28 88 MET A C 1
ATOM 745 O O . MET A 1 88 ? -5.143 8.688 19.208 1.00 57.28 88 MET A O 1
ATOM 749 N N . GLY A 1 89 ? -5.523 7.502 21.079 1.00 59.47 89 GLY A N 1
ATOM 750 C CA . GLY A 1 89 ? -6.908 7.134 20.786 1.00 59.47 89 GLY A CA 1
ATOM 751 C C . GLY A 1 89 ? -7.794 8.356 20.547 1.00 59.47 89 GLY A C 1
ATOM 752 O O . GLY A 1 89 ? -8.377 8.473 19.475 1.00 59.47 89 GLY A O 1
ATOM 753 N N . SER A 1 90 ? -7.804 9.322 21.469 1.00 69.69 90 SER A N 1
ATOM 754 C CA . SER A 1 90 ? -8.599 10.552 21.322 1.00 69.69 90 SER A CA 1
ATOM 755 C C . SER A 1 90 ? -8.115 11.449 20.177 1.00 69.69 90 SER A C 1
ATOM 757 O O . SER A 1 90 ? -8.921 12.040 19.456 1.00 69.69 90 SER A O 1
ATOM 759 N N . ASN A 1 91 ? -6.799 11.520 19.942 1.00 67.12 91 ASN A N 1
ATOM 760 C CA . ASN A 1 91 ? -6.255 12.213 18.774 1.00 67.12 91 ASN A CA 1
ATOM 761 C C . ASN A 1 91 ? -6.670 11.531 17.466 1.00 67.12 91 ASN A C 1
ATOM 763 O O . ASN A 1 91 ? -6.963 12.227 16.497 1.00 67.12 91 ASN A O 1
ATOM 767 N N . LEU A 1 92 ? -6.687 10.197 17.420 1.00 47.38 92 LEU A N 1
ATOM 768 C CA . LEU A 1 92 ? -7.104 9.417 16.255 1.00 47.38 92 LEU A CA 1
ATOM 769 C C . LEU A 1 92 ? -8.607 9.503 16.021 1.00 47.38 92 LEU A C 1
ATOM 771 O O . LEU A 1 92 ? -9.005 9.600 14.869 1.00 47.38 92 LEU A O 1
ATOM 775 N N . GLU A 1 93 ? -9.422 9.541 17.070 1.00 59.69 93 GLU A N 1
ATOM 776 C CA . GLU A 1 93 ? -10.864 9.769 16.979 1.00 59.69 93 GLU A CA 1
ATOM 777 C C . GLU A 1 93 ? -11.152 11.165 16.421 1.00 59.69 93 GLU A C 1
ATOM 779 O O . GLU A 1 93 ? -11.819 11.299 15.397 1.00 59.69 93 GLU A O 1
ATOM 784 N N . GLN A 1 94 ? -10.535 12.207 16.990 1.00 71.38 94 GLN A N 1
ATOM 785 C CA . GLN A 1 94 ? -10.665 13.569 16.470 1.00 71.38 94 GLN A CA 1
ATOM 786 C C . GLN A 1 94 ? -10.144 13.676 15.028 1.00 71.38 94 GLN A C 1
ATOM 788 O O . GLN A 1 94 ? -10.697 14.408 14.202 1.00 71.38 94 GLN A O 1
ATOM 793 N N . MET A 1 95 ? -9.059 12.971 14.707 1.00 52.47 95 MET A N 1
ATOM 794 C CA . MET A 1 95 ? -8.523 12.904 13.352 1.00 52.47 95 MET A CA 1
ATOM 795 C C . MET A 1 95 ? -9.478 12.146 12.428 1.00 52.47 95 MET A C 1
ATOM 797 O O . MET A 1 95 ? -9.689 12.605 11.314 1.00 52.47 95 MET A O 1
ATOM 801 N N . GLY A 1 96 ? -10.105 11.069 12.897 1.00 50.16 96 GLY A N 1
ATOM 802 C CA . GLY A 1 96 ? -11.123 10.286 12.205 1.00 50.16 96 GLY A CA 1
ATOM 803 C C . GLY A 1 96 ? -12.369 11.108 11.899 1.00 50.16 96 GLY A C 1
ATOM 804 O O . GLY A 1 96 ? -12.799 11.127 10.752 1.00 50.16 96 GLY A O 1
ATOM 805 N N . GLU A 1 97 ? -12.882 11.884 12.855 1.00 66.94 97 GLU A N 1
ATOM 806 C CA . GLU A 1 97 ? -13.989 12.821 12.627 1.00 66.94 97 GLU A CA 1
ATOM 807 C C . GLU A 1 97 ? -13.615 13.921 11.627 1.00 66.94 97 GLU A C 1
ATOM 809 O O . GLU A 1 97 ? -14.379 14.230 10.708 1.00 66.94 97 GLU A O 1
ATOM 814 N N . LYS A 1 98 ? -12.419 14.511 11.775 1.00 68.44 98 LYS A N 1
ATOM 815 C CA . LYS A 1 98 ? -11.903 15.521 10.838 1.00 68.44 98 LYS A CA 1
ATOM 816 C C . LYS A 1 98 ? -11.728 14.935 9.440 1.00 68.44 98 LYS A C 1
ATOM 818 O O . LYS A 1 98 ? -12.062 15.605 8.467 1.00 68.44 98 LYS A O 1
ATOM 823 N N . PHE A 1 99 ? -11.222 13.709 9.325 1.00 53.66 99 PHE A N 1
ATOM 824 C CA . PHE A 1 99 ? -11.079 13.007 8.054 1.00 53.66 99 PHE A CA 1
ATOM 825 C C . PHE A 1 99 ? -12.428 12.613 7.470 1.00 53.66 99 PHE A C 1
ATOM 827 O O . PHE A 1 99 ? -12.591 12.785 6.272 1.00 53.66 99 PHE A O 1
ATOM 834 N N . GLY A 1 100 ? -13.385 12.149 8.275 1.00 54.34 100 GLY A N 1
ATOM 835 C CA . GLY A 1 100 ? -14.742 11.815 7.840 1.00 54.34 100 GLY A CA 1
ATOM 836 C C . GLY A 1 100 ? -15.435 13.030 7.231 1.00 54.34 100 GLY A C 1
ATOM 837 O O . GLY A 1 100 ? -15.780 13.010 6.052 1.00 54.34 100 GLY A O 1
ATOM 838 N N . LYS A 1 101 ? -15.489 14.143 7.974 1.00 71.38 101 LYS A N 1
ATOM 839 C CA . LYS A 1 101 ? -16.039 15.419 7.479 1.00 71.38 101 LYS A CA 1
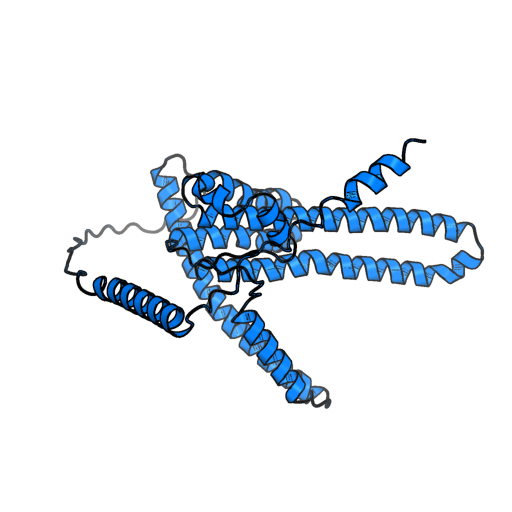ATOM 840 C C . LYS A 1 101 ? -15.310 15.918 6.230 1.00 71.38 101 LYS A C 1
ATOM 842 O O . LYS A 1 101 ? -15.933 16.382 5.281 1.00 71.38 101 LYS A O 1
ATOM 847 N N . LYS A 1 102 ? -13.979 15.797 6.195 1.00 61.91 102 LYS A N 1
ATOM 848 C CA . LYS A 1 102 ? -13.171 16.217 5.039 1.00 61.91 102 LYS A CA 1
ATOM 849 C C . LYS A 1 102 ? -13.316 15.277 3.840 1.00 61.91 102 LYS A C 1
ATOM 851 O O . LYS A 1 102 ? -13.168 15.728 2.709 1.00 61.91 102 LYS A O 1
ATOM 856 N N . ALA A 1 103 ? -13.588 13.995 4.061 1.00 46.50 103 ALA A N 1
ATOM 857 C CA . ALA A 1 103 ? -13.854 13.014 3.017 1.00 46.50 103 ALA A CA 1
ATOM 858 C C . ALA A 1 103 ? -15.232 13.247 2.390 1.00 46.50 103 ALA A C 1
ATOM 860 O O . ALA A 1 103 ? -15.333 13.199 1.167 1.00 46.50 103 ALA A O 1
ATOM 861 N N . GLU A 1 104 ? -16.248 13.579 3.192 1.00 60.22 104 GLU A N 1
ATOM 862 C CA . GLU A 1 104 ? -17.552 14.047 2.700 1.00 60.22 104 GLU A CA 1
ATOM 863 C C . GLU A 1 104 ? -17.395 15.330 1.873 1.00 60.22 104 GLU A C 1
ATOM 865 O O . GLU A 1 104 ? -17.794 15.371 0.709 1.00 60.22 104 GLU A O 1
ATOM 870 N N . GLU A 1 105 ? -16.700 16.339 2.412 1.00 76.31 105 GLU A N 1
ATOM 871 C CA . GLU A 1 105 ? -16.433 17.596 1.701 1.00 76.31 105 GLU A CA 1
ATOM 872 C C . GLU A 1 105 ? -15.660 17.366 0.389 1.00 76.31 105 GLU A C 1
ATOM 874 O O . GLU A 1 105 ? -15.955 17.974 -0.646 1.00 76.31 105 GLU A O 1
ATOM 879 N N . TRP A 1 106 ? -14.665 16.474 0.410 1.00 64.38 106 TRP A N 1
ATOM 880 C CA . TRP A 1 106 ? -13.897 16.105 -0.775 1.00 64.38 106 TRP A CA 1
ATOM 881 C C . TRP A 1 106 ? -14.756 15.358 -1.797 1.00 64.38 106 TRP A C 1
ATOM 883 O O . TRP A 1 106 ? -14.679 15.681 -2.982 1.00 64.38 106 TRP A O 1
ATOM 893 N N . GLY A 1 107 ? -15.607 14.427 -1.356 1.00 57.44 107 GLY A N 1
ATOM 894 C CA . GLY A 1 107 ? -16.574 13.729 -2.204 1.00 57.44 107 GLY A CA 1
ATOM 895 C C . GLY A 1 107 ? -17.500 14.708 -2.924 1.00 57.44 107 GLY A C 1
ATOM 896 O O . GLY A 1 107 ? -17.609 14.668 -4.153 1.00 57.44 107 GLY A O 1
ATOM 897 N N . ASP A 1 108 ? -18.052 15.676 -2.192 1.00 73.62 108 ASP A N 1
ATOM 898 C CA . ASP A 1 108 ? -18.880 16.749 -2.752 1.00 73.62 108 ASP A CA 1
ATOM 899 C C . ASP A 1 108 ? -18.103 17.652 -3.713 1.00 73.62 108 ASP A C 1
ATOM 901 O O . ASP A 1 108 ? -18.642 18.144 -4.710 1.00 73.62 108 ASP A O 1
ATOM 905 N N . LYS A 1 109 ? -16.826 17.919 -3.427 1.00 75.75 109 LYS A N 1
ATOM 906 C CA . LYS A 1 109 ? -15.967 18.738 -4.290 1.00 75.75 109 LYS A CA 1
ATOM 907 C C . LYS A 1 109 ? -15.626 18.020 -5.593 1.00 75.75 109 LYS A C 1
ATOM 909 O O . LYS A 1 109 ? -15.639 18.658 -6.644 1.00 75.75 109 LYS A O 1
ATOM 914 N N . VAL A 1 110 ? -15.353 16.719 -5.540 1.00 64.00 110 VAL A N 1
ATOM 915 C CA . VAL A 1 110 ? -15.103 15.885 -6.723 1.00 64.00 110 VAL A CA 1
ATOM 916 C C . VAL A 1 110 ? -16.369 15.762 -7.564 1.00 64.00 110 VAL A C 1
ATOM 918 O O . VAL A 1 110 ? -16.300 15.967 -8.775 1.00 64.00 110 VAL A O 1
ATOM 921 N N . ALA A 1 111 ? -17.526 15.524 -6.938 1.00 65.31 111 ALA A N 1
ATOM 922 C CA . ALA A 1 111 ? -18.813 15.498 -7.632 1.00 65.31 111 ALA A CA 1
ATOM 923 C C . ALA A 1 111 ? -19.088 16.829 -8.356 1.00 65.31 111 ALA A C 1
ATOM 925 O O . ALA A 1 111 ? -19.418 16.833 -9.544 1.00 65.31 111 ALA A O 1
ATOM 926 N N . ARG A 1 112 ? -18.851 17.965 -7.681 1.00 80.12 112 ARG A N 1
ATOM 927 C CA . ARG A 1 112 ? -18.971 19.307 -8.279 1.00 80.12 112 ARG A CA 1
ATOM 928 C C . ARG A 1 112 ? -17.966 19.548 -9.407 1.00 80.12 112 ARG A C 1
ATOM 930 O O . ARG A 1 112 ? -18.356 20.035 -10.463 1.00 80.12 112 ARG A O 1
ATOM 937 N N . GLN A 1 113 ? -16.695 19.178 -9.231 1.00 77.12 113 GLN A N 1
ATOM 938 C CA . GLN A 1 113 ? -15.677 19.314 -10.282 1.00 77.12 113 GLN A CA 1
ATOM 939 C C . GLN A 1 113 ? -15.984 18.458 -11.512 1.00 77.12 113 GLN A C 1
ATOM 941 O O . GLN A 1 113 ? -15.730 18.900 -12.633 1.00 77.12 113 GLN A O 1
ATOM 946 N N . MET A 1 114 ? -16.518 17.249 -11.326 1.00 57.81 114 MET A N 1
ATOM 947 C CA . MET A 1 114 ? -16.937 16.397 -12.436 1.00 57.81 114 MET A CA 1
ATOM 948 C C . MET A 1 114 ? -18.119 17.001 -13.203 1.00 57.81 114 MET A C 1
ATOM 950 O O . MET A 1 114 ? -18.095 16.974 -14.437 1.00 57.81 114 MET A O 1
ATOM 954 N N . ASP A 1 115 ? -19.103 17.593 -12.511 1.00 76.38 115 ASP A N 1
ATOM 955 C CA . ASP A 1 115 ? -20.222 18.291 -13.166 1.00 76.38 115 ASP A CA 1
ATOM 956 C C . ASP A 1 115 ? -19.731 19.516 -13.961 1.00 76.38 115 ASP A C 1
ATOM 958 O O . ASP A 1 115 ? -20.040 19.665 -15.147 1.00 76.38 115 ASP A O 1
ATOM 962 N N . ASP A 1 116 ? -18.865 20.339 -13.364 1.00 83.38 116 ASP A N 1
ATOM 963 C CA . ASP A 1 116 ? -18.276 21.516 -14.020 1.00 83.38 116 ASP A CA 1
ATOM 964 C C . ASP A 1 116 ? -17.420 21.147 -15.239 1.00 83.38 116 ASP A C 1
ATOM 966 O O . ASP A 1 116 ? -17.506 21.779 -16.299 1.00 83.38 116 ASP A O 1
ATOM 970 N N . TRP A 1 117 ? -16.598 20.101 -15.125 1.00 73.19 117 TRP A N 1
ATOM 971 C CA . TRP A 1 117 ? -15.769 19.618 -16.228 1.00 73.19 117 TRP A CA 1
ATOM 972 C C . TRP A 1 117 ? -16.618 19.091 -17.393 1.00 73.19 117 TRP A C 1
ATOM 974 O O . TRP A 1 117 ? -16.314 19.384 -18.556 1.00 73.19 117 TRP A O 1
ATOM 984 N N . SER A 1 118 ? -17.704 18.373 -17.085 1.00 68.12 118 SER A N 1
ATOM 985 C CA . SER A 1 118 ? -18.681 17.885 -18.066 1.00 68.12 118 SER A CA 1
ATOM 986 C C . SER A 1 118 ? -19.336 19.048 -18.825 1.00 68.12 118 SER A C 1
ATOM 988 O O . SER A 1 118 ? -19.362 19.048 -20.061 1.00 68.12 118 SER A O 1
ATOM 990 N N . ARG A 1 119 ? -19.760 20.105 -18.114 1.00 76.25 119 ARG A N 1
ATOM 991 C CA . ARG A 1 119 ? -20.317 21.323 -18.735 1.00 76.25 119 ARG A CA 1
ATOM 992 C C . ARG A 1 119 ? -19.302 22.033 -19.630 1.00 76.25 119 ARG A C 1
ATOM 994 O O . ARG A 1 119 ? -19.633 22.405 -20.756 1.00 76.25 119 ARG A O 1
ATOM 1001 N N . LYS A 1 120 ? -18.059 22.195 -19.164 1.00 82.50 120 LYS A N 1
ATOM 1002 C CA . LYS A 1 120 ? -17.025 22.982 -19.860 1.00 82.50 120 LYS A CA 1
ATOM 1003 C C . LYS A 1 120 ? -16.516 22.327 -21.145 1.00 82.50 120 LYS A C 1
ATOM 1005 O O . LYS A 1 120 ? -16.149 23.035 -22.079 1.00 82.50 120 LYS A O 1
ATOM 1010 N N . LYS A 1 121 ? -16.487 20.992 -21.223 1.00 75.31 121 LYS A N 1
ATOM 1011 C CA . LYS A 1 121 ? -16.023 20.281 -22.429 1.00 75.31 121 LYS A CA 1
ATOM 1012 C C . LYS A 1 121 ? -17.097 20.064 -23.496 1.00 75.31 121 LYS A C 1
ATOM 1014 O O . LYS A 1 121 ? -16.777 19.470 -24.524 1.00 75.31 121 LYS A O 1
ATOM 1019 N N . GLY A 1 122 ? -18.350 20.477 -23.276 1.00 62.16 122 GLY A N 1
ATOM 1020 C CA . GLY A 1 122 ? -19.454 20.301 -24.237 1.00 62.16 122 GLY A CA 1
ATOM 1021 C C . GLY A 1 122 ? -19.799 18.838 -24.563 1.00 62.16 122 GLY A C 1
ATOM 1022 O O . GLY A 1 122 ? -20.759 18.560 -25.278 1.00 62.16 122 GLY A O 1
ATOM 1023 N N . ARG A 1 123 ? -19.043 17.881 -24.019 1.00 61.34 123 ARG A N 1
ATOM 1024 C CA . ARG A 1 123 ? -19.339 16.458 -24.042 1.00 61.34 123 ARG A CA 1
ATOM 1025 C C . ARG A 1 123 ? -20.259 16.197 -22.871 1.00 61.34 123 ARG A C 1
ATOM 1027 O O . ARG A 1 123 ? -19.790 16.041 -21.751 1.00 61.34 123 ARG A O 1
ATOM 1034 N N . LYS A 1 124 ? -21.563 16.156 -23.149 1.00 55.94 124 LYS A N 1
ATOM 1035 C CA . LYS A 1 124 ? -22.541 15.608 -22.212 1.00 55.94 124 LYS A CA 1
ATOM 1036 C C . LYS A 1 124 ? -22.087 14.185 -21.894 1.00 55.94 124 LYS A C 1
ATOM 1038 O O . LYS A 1 124 ? -22.257 13.296 -22.727 1.00 55.94 124 LYS A O 1
ATOM 1043 N N . LEU A 1 125 ? -21.446 13.983 -20.740 1.00 59.44 125 LEU A N 1
ATOM 1044 C CA . LEU A 1 125 ? -21.335 12.641 -20.184 1.00 59.44 125 LEU A CA 1
ATOM 1045 C C . LEU A 1 125 ? -22.766 12.112 -20.134 1.00 59.44 125 LEU A C 1
ATOM 1047 O O . LEU A 1 125 ? -23.644 12.808 -19.618 1.00 59.44 125 LEU A O 1
ATOM 1051 N N . ASP A 1 126 ? -23.012 10.945 -20.728 1.00 72.38 126 ASP A N 1
ATOM 1052 C CA . ASP A 1 126 ? -24.333 10.331 -20.668 1.00 72.38 126 ASP A CA 1
ATOM 1053 C C . ASP A 1 126 ? -24.756 10.300 -19.187 1.00 72.38 126 ASP A C 1
ATOM 1055 O O . ASP A 1 126 ? -24.007 9.763 -18.358 1.00 72.38 126 ASP A O 1
ATOM 1059 N N . PRO A 1 127 ? -25.905 10.898 -18.821 1.00 71.56 127 PRO A N 1
ATOM 1060 C CA . PRO A 1 127 ? -26.395 10.899 -17.449 1.00 71.56 127 PRO A CA 1
ATOM 1061 C C . PRO A 1 127 ? -26.427 9.494 -16.844 1.00 71.56 127 PRO A C 1
ATOM 1063 O O . PRO A 1 127 ? -26.223 9.346 -15.640 1.00 71.56 127 PRO A O 1
ATOM 1066 N N . LYS A 1 128 ? -26.622 8.455 -17.669 1.00 74.38 128 LYS A N 1
ATOM 1067 C CA . LYS A 1 128 ? -26.549 7.057 -17.238 1.00 74.38 128 LYS A CA 1
ATOM 1068 C C . LYS A 1 128 ? -25.143 6.635 -16.834 1.00 74.38 128 LYS A C 1
ATOM 1070 O O . LYS A 1 128 ? -25.023 5.905 -15.865 1.00 74.38 128 LYS A O 1
ATOM 1075 N N . VAL A 1 129 ? -24.093 7.092 -17.517 1.00 73.19 129 VAL A N 1
ATOM 1076 C CA . VAL A 1 129 ? -22.697 6.768 -17.172 1.00 73.19 129 VAL A CA 1
ATOM 1077 C C . VAL A 1 129 ? -22.283 7.478 -15.888 1.00 73.19 129 VAL A C 1
ATOM 1079 O O . VAL A 1 129 ? -21.719 6.840 -15.010 1.00 73.19 129 VAL A O 1
ATOM 1082 N N . ALA A 1 130 ? -22.608 8.765 -15.733 1.00 68.06 130 ALA A N 1
ATOM 1083 C CA . ALA A 1 130 ? -22.319 9.495 -14.495 1.00 68.06 130 ALA A CA 1
ATOM 1084 C C . ALA A 1 130 ? -23.077 8.900 -13.296 1.00 68.06 130 ALA A C 1
ATOM 1086 O O . ALA A 1 130 ? -22.495 8.710 -12.229 1.00 68.06 130 ALA A O 1
ATOM 1087 N N . ARG A 1 131 ? -24.353 8.536 -13.491 1.00 75.69 131 ARG A N 1
ATOM 1088 C CA . ARG A 1 131 ? -25.164 7.875 -12.465 1.00 75.69 131 ARG A CA 1
ATOM 1089 C C . ARG A 1 131 ? -24.682 6.446 -12.196 1.00 75.69 131 ARG A C 1
ATOM 1091 O O . ARG A 1 131 ? -24.593 6.093 -11.036 1.00 75.69 131 ARG A O 1
ATOM 1098 N N . ASN A 1 132 ? -24.271 5.669 -13.204 1.00 76.06 132 ASN A N 1
ATOM 1099 C CA . ASN A 1 132 ? -23.661 4.350 -12.989 1.00 76.06 132 ASN A CA 1
ATOM 1100 C C . ASN A 1 132 ? -22.328 4.452 -12.260 1.00 76.06 132 ASN A C 1
ATOM 1102 O O . ASN A 1 132 ? -22.091 3.657 -11.370 1.00 76.06 132 ASN A O 1
ATOM 1106 N N . ILE A 1 133 ? -21.458 5.408 -12.593 1.00 71.19 133 ILE A N 1
ATOM 1107 C CA . ILE A 1 133 ? -20.210 5.597 -11.845 1.00 71.19 133 ILE A CA 1
ATOM 1108 C C . ILE A 1 133 ? -20.546 5.990 -10.410 1.00 71.19 133 ILE A C 1
ATOM 1110 O O . ILE A 1 133 ? -19.990 5.395 -9.502 1.00 71.19 133 ILE A O 1
ATOM 1114 N N . GLY A 1 134 ? -21.482 6.919 -10.196 1.00 70.12 134 GLY A N 1
ATOM 1115 C CA . GLY A 1 134 ? -21.934 7.318 -8.864 1.00 70.12 134 GLY A CA 1
ATOM 1116 C C . GLY A 1 134 ? -22.539 6.167 -8.060 1.00 70.12 134 GLY A C 1
ATOM 1117 O O . GLY A 1 134 ? -22.166 5.993 -6.910 1.00 70.12 134 GLY A O 1
ATOM 1118 N N . GLU A 1 135 ? -23.407 5.354 -8.661 1.00 71.38 135 GLU A N 1
ATOM 1119 C CA . GLU A 1 135 ? -24.028 4.182 -8.034 1.00 71.38 135 GLU A CA 1
ATOM 1120 C C . GLU A 1 135 ? -23.022 3.052 -7.826 1.00 71.38 135 GLU A C 1
ATOM 1122 O O . GLU A 1 135 ? -23.002 2.484 -6.751 1.00 71.38 135 GLU A O 1
ATOM 1127 N N . HIS A 1 136 ? -22.122 2.764 -8.770 1.00 60.38 136 HIS A N 1
ATOM 1128 C CA . HIS A 1 136 ? -21.048 1.786 -8.570 1.00 60.38 136 HIS A CA 1
ATOM 1129 C C . HIS A 1 136 ? -20.058 2.257 -7.510 1.00 60.38 136 HIS A C 1
ATOM 1131 O O . HIS A 1 136 ? -19.594 1.434 -6.733 1.00 60.38 136 HIS A O 1
ATOM 1137 N N . LEU A 1 137 ? -19.733 3.553 -7.447 1.00 56.09 137 LEU A N 1
ATOM 1138 C CA . LEU A 1 137 ? -18.895 4.107 -6.389 1.00 56.09 137 LEU A CA 1
ATOM 1139 C C . LEU A 1 137 ? -19.645 4.025 -5.066 1.00 56.09 137 LEU A C 1
ATOM 1141 O O . LEU A 1 137 ? -19.105 3.513 -4.108 1.00 56.09 137 LEU A O 1
ATOM 1145 N N . LYS A 1 138 ? -20.906 4.451 -5.007 1.00 60.75 138 LYS A N 1
ATOM 1146 C CA . LYS A 1 138 ? -21.728 4.393 -3.798 1.00 60.75 138 LYS A CA 1
ATOM 1147 C C . LYS A 1 138 ? -21.950 2.956 -3.345 1.00 60.75 138 LYS A C 1
ATOM 1149 O O . LYS A 1 138 ? -21.857 2.704 -2.156 1.00 60.75 138 LYS A O 1
ATOM 1154 N N . GLN A 1 139 ? -22.166 2.011 -4.253 1.00 59.25 139 GLN A N 1
ATOM 1155 C CA . GLN A 1 139 ? -22.281 0.575 -3.997 1.00 59.25 139 GLN A CA 1
ATOM 1156 C C . GLN A 1 139 ? -20.941 -0.005 -3.548 1.00 59.25 139 GLN A C 1
ATOM 1158 O O . GLN A 1 139 ? -20.903 -0.725 -2.567 1.00 59.25 139 GLN A O 1
ATOM 1163 N N . PHE A 1 140 ? -19.831 0.366 -4.184 1.00 55.16 140 PHE A N 1
ATOM 1164 C CA . PHE A 1 140 ? -18.482 -0.019 -3.766 1.00 55.16 140 PHE A CA 1
ATOM 1165 C C . PHE A 1 140 ? -18.085 0.592 -2.411 1.00 55.16 140 PHE A C 1
ATOM 1167 O O . PHE A 1 140 ? -17.385 -0.040 -1.635 1.00 55.16 140 PHE A O 1
ATOM 1174 N N . LEU A 1 141 ? -18.543 1.805 -2.098 1.00 55.38 141 LEU A N 1
ATOM 1175 C CA . LEU A 1 141 ? -18.297 2.498 -0.832 1.00 55.38 141 LEU A CA 1
ATOM 1176 C C . LEU A 1 141 ? -19.229 1.997 0.286 1.00 55.38 141 LEU A C 1
ATOM 1178 O O . LEU A 1 141 ? -18.815 1.925 1.439 1.00 55.38 141 LEU A O 1
ATOM 1182 N N . SER A 1 142 ? -20.475 1.641 -0.042 1.00 54.75 142 SER A N 1
ATOM 1183 C CA . SER A 1 142 ? -21.465 1.102 0.908 1.00 54.75 142 SER A CA 1
ATOM 1184 C C . SER A 1 142 ? -21.274 -0.393 1.163 1.00 54.75 142 SER A C 1
ATOM 1186 O O . SER A 1 142 ? -21.403 -0.835 2.302 1.00 54.75 142 SER A O 1
ATOM 1188 N N . HIS A 1 143 ? -20.878 -1.145 0.138 1.00 50.50 143 HIS A N 1
ATOM 1189 C CA . HIS A 1 143 ? -20.576 -2.574 0.164 1.00 50.50 143 HIS A CA 1
ATOM 1190 C C . HIS A 1 143 ? -19.159 -2.789 -0.394 1.00 50.50 143 HIS A C 1
ATOM 1192 O O . HIS A 1 143 ? -19.005 -3.296 -1.511 1.00 50.50 143 HIS A O 1
ATOM 1198 N N . PRO A 1 144 ? -18.099 -2.368 0.328 1.00 50.53 144 PRO A N 1
ATOM 1199 C CA . PRO A 1 144 ? -16.725 -2.597 -0.102 1.00 50.53 144 PRO A CA 1
ATOM 1200 C C . PRO A 1 144 ? -16.457 -4.102 -0.165 1.00 50.53 144 PRO A C 1
ATOM 1202 O O . PRO A 1 144 ? -16.107 -4.723 0.827 1.00 50.53 144 PRO A O 1
ATOM 1205 N N . TYR A 1 145 ? -16.646 -4.675 -1.357 1.00 47.19 145 TYR A N 1
ATOM 1206 C CA . TYR A 1 145 ? -16.311 -6.048 -1.729 1.00 47.19 145 TYR A CA 1
ATOM 1207 C C . TYR A 1 145 ? -16.830 -7.118 -0.744 1.00 47.19 145 TYR A C 1
ATOM 1209 O O . TYR A 1 145 ? -16.071 -7.691 0.035 1.00 47.19 145 TYR A O 1
ATOM 1217 N N . GLU A 1 146 ? -18.117 -7.469 -0.841 1.00 39.72 146 GLU A N 1
ATOM 1218 C CA . GLU A 1 146 ? -18.657 -8.707 -0.258 1.00 39.72 146 GLU A CA 1
ATOM 1219 C C . GLU A 1 146 ? -18.201 -9.932 -1.067 1.00 39.72 146 GLU A C 1
ATOM 1221 O O . GLU A 1 146 ? -18.968 -10.560 -1.793 1.00 39.72 146 GLU A O 1
ATOM 1226 N N . ALA A 1 147 ? -16.924 -10.300 -1.002 1.00 41.47 147 ALA A N 1
ATOM 1227 C CA . ALA A 1 147 ? -16.517 -11.593 -1.543 1.00 41.47 147 ALA A CA 1
ATOM 1228 C C . ALA A 1 147 ? -16.828 -12.710 -0.558 1.00 41.47 147 ALA A C 1
ATOM 1230 O O . ALA A 1 147 ? -15.904 -13.214 0.071 1.00 41.47 147 ALA A O 1
ATOM 1231 N N . ASN A 1 148 ? -18.102 -13.101 -0.451 1.00 40.12 148 ASN A N 1
ATOM 1232 C CA . ASN A 1 148 ? -18.570 -14.355 0.167 1.00 40.12 148 ASN A CA 1
ATOM 1233 C C . ASN A 1 148 ? -17.985 -14.698 1.551 1.00 40.12 148 ASN A C 1
ATOM 1235 O O . ASN A 1 148 ? -18.027 -15.846 1.983 1.00 40.12 148 ASN A O 1
ATOM 1239 N N . TYR A 1 149 ? -17.434 -13.715 2.248 1.00 45.22 149 TYR A N 1
ATOM 1240 C CA . TYR A 1 149 ? -16.931 -13.829 3.599 1.00 45.22 149 TYR A CA 1
ATOM 1241 C C . TYR A 1 149 ? -17.874 -12.957 4.394 1.00 45.22 149 TYR A C 1
ATOM 1243 O O . TYR A 1 149 ? -17.844 -11.736 4.240 1.00 45.22 149 TYR A O 1
ATOM 1251 N N . GLN A 1 150 ? -18.777 -13.590 5.143 1.00 43.03 150 GLN A N 1
ATOM 1252 C CA . GLN A 1 150 ? -19.615 -12.882 6.099 1.00 43.03 150 GLN A CA 1
ATOM 1253 C C . GLN A 1 150 ? -18.676 -11.977 6.891 1.00 43.03 150 GLN A C 1
ATOM 1255 O O . GLN A 1 150 ? -17.716 -12.456 7.496 1.00 43.03 150 GLN A O 1
ATOM 1260 N N . ALA A 1 151 ? -18.870 -10.662 6.783 1.00 49.41 151 ALA A N 1
ATOM 1261 C CA . ALA A 1 151 ? -18.194 -9.726 7.651 1.00 49.41 151 ALA A CA 1
ATOM 1262 C C . ALA A 1 151 ? -18.717 -10.051 9.045 1.00 49.41 151 ALA A C 1
ATOM 1264 O O . ALA A 1 151 ? -19.773 -9.561 9.434 1.00 49.41 151 ALA A O 1
ATOM 1265 N N . SER A 1 152 ? -18.037 -10.953 9.751 1.00 54.19 152 SER A N 1
ATOM 1266 C CA . SER A 1 152 ? -18.305 -11.215 11.151 1.00 54.19 152 SER A CA 1
ATOM 1267 C C . SER A 1 152 ? -18.070 -9.880 11.837 1.00 54.19 152 SER A C 1
ATOM 1269 O O . SER A 1 152 ? -16.924 -9.456 12.006 1.00 54.19 152 SER A O 1
ATOM 1271 N N . SER A 1 153 ? -19.154 -9.154 12.105 1.00 56.75 153 SER A N 1
ATOM 1272 C CA . SER A 1 153 ? -19.132 -7.988 12.965 1.00 56.75 153 SER A CA 1
ATOM 1273 C C . SER A 1 153 ? -18.753 -8.525 14.330 1.00 56.75 153 SER A C 1
ATOM 1275 O O . SER A 1 153 ? -19.568 -9.105 15.043 1.00 56.75 153 SER A O 1
ATOM 1277 N N . THR A 1 154 ? -17.472 -8.445 14.648 1.00 63.66 154 THR A N 1
ATOM 1278 C CA . THR A 1 154 ? -17.006 -8.726 15.995 1.00 63.66 154 THR A CA 1
ATOM 1279 C C . THR A 1 154 ? -17.461 -7.569 16.869 1.00 63.66 154 THR A C 1
ATOM 1281 O O . THR A 1 154 ? -17.371 -6.419 16.434 1.00 63.66 154 THR A O 1
ATOM 1284 N N . ASN A 1 155 ? -17.904 -7.851 18.095 1.00 80.69 155 ASN A N 1
ATOM 1285 C CA . ASN A 1 155 ? -18.147 -6.841 19.129 1.00 80.69 155 ASN A CA 1
ATOM 1286 C C . ASN A 1 155 ? -16.812 -6.216 19.580 1.00 80.69 155 ASN A C 1
ATOM 1288 O O . ASN A 1 155 ? -16.383 -6.387 20.715 1.00 80.69 155 ASN A O 1
ATOM 1292 N N . ALA A 1 156 ? -16.111 -5.562 18.654 1.00 86.62 156 ALA A N 1
ATOM 1293 C CA . ALA A 1 156 ? -14.850 -4.890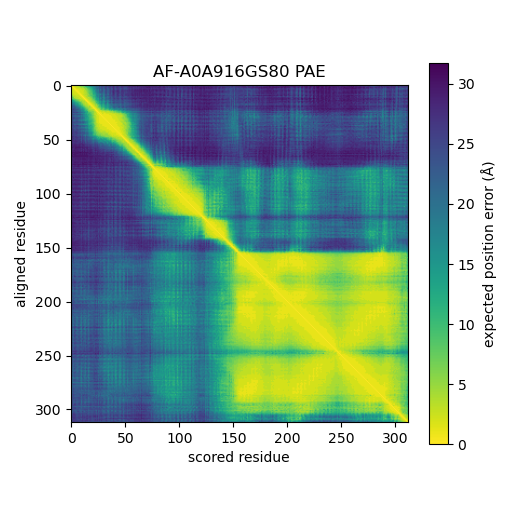 18.895 1.00 86.62 156 ALA A CA 1
ATOM 1294 C C . ALA A 1 156 ? -15.131 -3.561 19.593 1.00 86.62 156 ALA A C 1
ATOM 1296 O O . ALA A 1 156 ? -15.943 -2.748 19.133 1.00 86.62 156 ALA A O 1
ATOM 1297 N N . THR A 1 157 ? -14.428 -3.332 20.690 1.00 93.00 157 THR A N 1
ATOM 1298 C CA . THR A 1 157 ? -14.472 -2.076 21.437 1.00 93.00 157 THR A CA 1
ATOM 1299 C C . THR A 1 157 ? -14.008 -0.901 20.565 1.00 93.00 157 THR A C 1
ATOM 1301 O O . THR A 1 157 ? -13.304 -1.066 19.566 1.00 93.00 157 THR A O 1
ATOM 1304 N N . SER A 1 158 ? -14.387 0.327 20.929 1.00 90.69 158 SER A N 1
ATOM 1305 C CA . SER A 1 158 ? -13.915 1.543 20.241 1.00 90.69 158 SER A CA 1
ATOM 1306 C C . SER A 1 158 ? -12.387 1.628 20.164 1.00 90.69 158 SER A C 1
ATOM 1308 O O . SER A 1 158 ? -11.850 1.987 19.116 1.00 90.69 158 SER A O 1
ATOM 1310 N N . ASP A 1 159 ? -11.686 1.213 21.218 1.00 92.38 159 ASP A N 1
ATOM 1311 C CA . ASP A 1 159 ? -10.223 1.216 21.255 1.00 92.38 159 ASP A CA 1
ATOM 1312 C C . ASP A 1 159 ? -9.623 0.231 20.247 1.00 92.38 159 ASP A C 1
ATOM 1314 O O . ASP A 1 159 ? -8.732 0.592 19.475 1.00 92.38 159 ASP A O 1
ATOM 1318 N N . GLU A 1 160 ? -10.148 -0.993 20.180 1.00 93.31 160 GLU A N 1
ATOM 1319 C CA . GLU A 1 160 ? -9.709 -1.994 19.203 1.00 93.31 160 GLU A CA 1
ATOM 1320 C C . GLU A 1 160 ? -9.954 -1.530 17.763 1.00 93.31 160 GLU A C 1
ATOM 1322 O O . GLU A 1 160 ? -9.088 -1.700 16.901 1.00 93.31 160 GLU A O 1
ATOM 1327 N N . ARG A 1 161 ? -11.093 -0.878 17.504 1.00 94.19 161 ARG A N 1
ATOM 1328 C CA . ARG A 1 161 ? -11.412 -0.275 16.199 1.00 94.19 161 ARG A CA 1
ATOM 1329 C C . ARG A 1 161 ? -10.404 0.800 15.804 1.00 94.19 161 ARG A C 1
ATOM 1331 O O . ARG A 1 161 ? -9.897 0.778 14.680 1.00 94.19 161 ARG A O 1
ATOM 1338 N N . ASN A 1 162 ? -10.039 1.678 16.735 1.00 94.56 162 ASN A N 1
ATOM 1339 C CA . ASN A 1 162 ? -9.043 2.726 16.508 1.00 94.56 162 ASN A CA 1
ATOM 1340 C C . ASN A 1 162 ? -7.638 2.154 16.259 1.00 94.56 162 ASN A C 1
ATOM 1342 O O . ASN A 1 162 ? -6.930 2.613 15.359 1.00 94.56 162 ASN A O 1
ATOM 1346 N N . ILE A 1 163 ? -7.232 1.126 17.007 1.00 95.94 163 ILE A N 1
ATOM 1347 C CA . ILE A 1 163 ? -5.914 0.492 16.843 1.00 95.94 163 ILE A CA 1
ATOM 1348 C C . ILE A 1 163 ? -5.844 -0.305 15.532 1.00 95.94 163 ILE A C 1
ATOM 1350 O O . ILE A 1 163 ? -4.845 -0.230 14.811 1.00 95.94 163 ILE A O 1
ATOM 1354 N N . ALA A 1 164 ? -6.908 -1.024 15.172 1.00 95.88 164 ALA A N 1
ATOM 1355 C CA . ALA A 1 164 ? -7.010 -1.705 13.883 1.00 95.88 164 ALA A CA 1
ATOM 1356 C C . ALA A 1 164 ? -6.951 -0.708 12.710 1.00 95.88 164 ALA A C 1
ATOM 1358 O O . ALA A 1 164 ? -6.247 -0.937 11.721 1.00 95.88 164 ALA A O 1
ATOM 1359 N N . ALA A 1 165 ? -7.624 0.438 12.842 1.00 95.94 165 ALA A N 1
ATOM 1360 C CA . ALA A 1 165 ? -7.561 1.520 11.868 1.00 95.94 165 ALA A CA 1
ATOM 1361 C C . ALA A 1 165 ? -6.146 2.113 11.760 1.00 95.94 165 ALA A C 1
ATOM 1363 O O . ALA A 1 165 ? -5.657 2.334 10.650 1.00 95.94 165 ALA A O 1
ATOM 1364 N N . LEU A 1 166 ? -5.444 2.293 12.885 1.00 96.06 166 LEU A N 1
ATOM 1365 C CA . LEU A 1 166 ? -4.054 2.757 12.912 1.00 96.06 166 LEU A CA 1
ATOM 1366 C C . LEU A 1 166 ? -3.116 1.818 12.141 1.00 96.06 166 LEU A C 1
ATOM 1368 O O . LEU A 1 166 ? -2.222 2.289 11.432 1.00 96.06 166 LEU A O 1
ATOM 1372 N N . ALA A 1 167 ? -3.336 0.503 12.224 1.00 96.88 167 ALA A N 1
ATOM 1373 C CA . ALA A 1 167 ? -2.538 -0.463 11.478 1.00 96.88 167 ALA A CA 1
ATOM 1374 C C . ALA A 1 167 ? -2.639 -0.240 9.959 1.00 96.88 167 ALA A C 1
ATOM 1376 O O . ALA A 1 167 ? -1.611 -0.191 9.283 1.00 96.88 167 ALA A O 1
ATOM 1377 N N . HIS A 1 168 ? -3.841 -0.008 9.422 1.00 96.94 168 HIS A N 1
ATOM 1378 C CA . HIS A 1 168 ? -4.013 0.365 8.011 1.00 96.94 168 HIS A CA 1
ATOM 1379 C C . HIS A 1 168 ? -3.513 1.785 7.708 1.00 96.94 168 HIS A C 1
ATOM 1381 O O . HIS A 1 168 ? -2.940 2.021 6.643 1.00 96.94 168 HIS A O 1
ATOM 1387 N N . GLY A 1 169 ? -3.657 2.710 8.661 1.00 96.19 169 GLY A N 1
ATOM 1388 C CA . GLY A 1 169 ? -3.161 4.087 8.581 1.00 96.19 169 GLY A CA 1
ATOM 1389 C C . GLY A 1 169 ? -1.642 4.208 8.428 1.00 96.19 169 GLY A C 1
ATOM 1390 O O . GLY A 1 169 ? -1.155 5.219 7.920 1.00 96.19 169 GLY A O 1
ATOM 1391 N N . SER A 1 170 ? -0.884 3.166 8.776 1.00 95.88 170 SER A N 1
ATOM 1392 C CA . SER A 1 170 ? 0.564 3.111 8.533 1.00 95.88 170 SER A CA 1
ATOM 1393 C C . SER A 1 170 ? 0.939 3.146 7.044 1.00 95.88 170 SER A C 1
ATOM 1395 O O . SER A 1 170 ? 1.985 3.691 6.687 1.00 95.88 170 SER A O 1
ATOM 1397 N N . ILE A 1 171 ? 0.075 2.641 6.156 1.00 95.88 171 ILE A N 1
ATOM 1398 C CA . ILE A 1 171 ? 0.353 2.585 4.716 1.00 95.88 171 ILE A CA 1
ATOM 1399 C C . ILE A 1 171 ? 0.389 3.996 4.111 1.00 95.88 171 ILE A C 1
ATOM 1401 O O . ILE A 1 171 ? 1.412 4.342 3.526 1.00 95.88 171 ILE A O 1
ATOM 1405 N N . PRO A 1 172 ? -0.626 4.869 4.279 1.00 96.19 172 PRO A N 1
ATOM 1406 C CA . PRO A 1 172 ? -0.542 6.267 3.853 1.00 96.19 172 PRO A CA 1
ATOM 1407 C C . PRO A 1 172 ? 0.660 7.020 4.432 1.00 96.19 172 PRO A C 1
ATOM 1409 O O . PRO A 1 172 ? 1.262 7.846 3.741 1.00 96.19 172 PRO A O 1
ATOM 1412 N N . LEU A 1 173 ? 1.052 6.718 5.675 1.00 93.44 173 LEU A N 1
ATOM 1413 C CA . LEU A 1 173 ? 2.229 7.329 6.297 1.00 93.44 173 LEU A CA 1
ATOM 1414 C C . LEU A 1 173 ? 3.526 6.971 5.567 1.00 93.44 173 LEU A C 1
ATOM 1416 O O . LEU A 1 173 ? 4.415 7.814 5.497 1.00 93.44 173 LEU A O 1
ATOM 1420 N N . ILE A 1 174 ? 3.625 5.793 4.948 1.00 93.12 174 ILE A N 1
ATOM 1421 C CA . ILE A 1 174 ? 4.766 5.446 4.087 1.00 93.12 174 ILE A CA 1
ATOM 1422 C C . ILE A 1 174 ? 4.814 6.314 2.841 1.00 93.12 174 ILE A C 1
ATOM 1424 O O . ILE A 1 174 ? 5.899 6.708 2.432 1.00 93.12 174 ILE A O 1
ATOM 1428 N N . PHE A 1 175 ? 3.673 6.656 2.246 1.00 90.56 175 PHE A N 1
ATOM 1429 C CA . PHE A 1 175 ? 3.662 7.541 1.079 1.00 90.56 175 PHE A CA 1
ATOM 1430 C C . PHE A 1 175 ? 4.174 8.921 1.445 1.00 90.56 175 PHE A C 1
ATOM 1432 O O . PHE A 1 175 ? 5.071 9.447 0.790 1.00 90.56 175 PHE A O 1
ATOM 1439 N N . ILE A 1 176 ? 3.618 9.490 2.512 1.00 92.06 176 ILE A N 1
ATOM 1440 C CA . ILE A 1 176 ? 3.980 10.826 2.976 1.00 92.06 176 ILE A CA 1
ATOM 1441 C C . ILE A 1 176 ? 5.435 10.804 3.450 1.00 92.06 176 ILE A C 1
ATOM 1443 O O . ILE A 1 176 ? 6.298 11.469 2.880 1.00 92.06 176 ILE A O 1
ATOM 1447 N N . GLY A 1 177 ? 5.731 9.976 4.446 1.00 88.31 177 GLY A N 1
ATOM 1448 C CA . GLY A 1 177 ? 7.047 9.870 5.055 1.00 88.31 177 GLY A CA 1
ATOM 1449 C C . GLY A 1 177 ? 8.126 9.438 4.071 1.00 88.31 177 GLY A C 1
ATOM 1450 O O . GLY A 1 177 ? 9.187 10.050 4.032 1.00 88.31 177 GLY A O 1
ATOM 1451 N N . GLY A 1 178 ? 7.860 8.439 3.233 1.00 88.75 178 GLY A N 1
ATOM 1452 C CA . GLY A 1 178 ? 8.775 7.977 2.192 1.00 88.75 178 GLY A CA 1
ATOM 1453 C C . GLY A 1 178 ? 9.081 9.066 1.165 1.00 88.75 178 GLY A C 1
ATOM 1454 O O . GLY A 1 178 ? 10.248 9.289 0.865 1.00 88.75 178 GLY A O 1
ATOM 1455 N N . THR A 1 179 ? 8.081 9.818 0.697 1.00 86.75 179 THR A N 1
ATOM 1456 C CA . THR A 1 179 ? 8.315 10.907 -0.271 1.00 86.75 179 THR A CA 1
ATOM 1457 C C . THR A 1 179 ? 9.164 12.025 0.336 1.00 86.75 179 THR A C 1
ATOM 1459 O O . THR A 1 179 ? 10.171 12.419 -0.249 1.00 86.75 179 THR A O 1
ATOM 1462 N N . PHE A 1 180 ? 8.814 12.505 1.534 1.00 91.69 180 PHE A N 1
ATOM 1463 C CA . PHE A 1 180 ? 9.530 13.619 2.171 1.00 91.69 180 PHE A CA 1
ATOM 1464 C C . PHE A 1 180 ? 10.921 13.241 2.698 1.00 91.69 180 PHE A C 1
ATOM 1466 O O . PHE A 1 180 ? 11.767 14.115 2.863 1.00 91.69 180 PHE A O 1
ATOM 1473 N N . SER A 1 181 ? 11.177 11.954 2.943 1.00 92.56 181 SER A N 1
ATOM 1474 C CA . SER A 1 181 ? 12.470 11.454 3.435 1.00 92.56 181 SER A CA 1
ATOM 1475 C C . SER A 1 181 ? 13.342 10.804 2.358 1.00 92.56 181 SER A C 1
ATOM 1477 O O . SER A 1 181 ? 14.335 10.163 2.700 1.00 92.56 181 SER A O 1
ATOM 1479 N N . ALA A 1 182 ? 12.959 10.900 1.078 1.00 89.31 182 ALA A N 1
ATOM 1480 C CA . ALA A 1 182 ? 13.599 10.163 -0.018 1.00 89.31 182 ALA A CA 1
ATOM 1481 C C . ALA A 1 182 ? 13.729 8.648 0.270 1.00 89.31 182 ALA A C 1
ATOM 1483 O O . ALA A 1 182 ? 14.713 8.000 -0.076 1.00 89.31 182 ALA A O 1
ATOM 1484 N N . GLY A 1 183 ? 12.725 8.086 0.943 1.00 86.69 183 GLY A N 1
ATOM 1485 C CA . GLY A 1 183 ? 12.609 6.670 1.271 1.00 86.69 183 GLY A CA 1
ATOM 1486 C C . GLY A 1 183 ? 13.170 6.270 2.637 1.00 86.69 183 GLY A C 1
ATOM 1487 O O . GLY A 1 183 ? 12.829 5.180 3.099 1.00 86.69 183 GLY A O 1
ATOM 1488 N N . LEU A 1 184 ? 13.943 7.122 3.321 1.00 91.31 184 LEU A N 1
ATOM 1489 C CA . LEU A 1 184 ? 14.619 6.771 4.582 1.00 91.31 184 LEU A CA 1
ATOM 1490 C C . LEU A 1 184 ? 13.656 6.421 5.728 1.00 91.31 184 LEU A C 1
ATOM 1492 O O . LEU A 1 184 ? 13.981 5.585 6.567 1.00 91.31 184 LEU A O 1
ATOM 1496 N N . ALA A 1 185 ? 12.464 7.018 5.763 1.00 90.12 185 ALA A N 1
ATOM 1497 C CA . ALA A 1 185 ? 11.457 6.737 6.788 1.00 90.12 185 ALA A CA 1
ATOM 1498 C C . ALA A 1 185 ? 10.614 5.481 6.493 1.00 90.12 185 ALA A C 1
ATOM 1500 O O . ALA A 1 185 ? 9.915 4.989 7.380 1.00 90.12 185 ALA A O 1
ATOM 1501 N N . THR A 1 186 ? 10.685 4.935 5.273 1.00 90.81 186 THR A N 1
ATOM 1502 C CA . THR A 1 186 ? 9.884 3.774 4.841 1.00 90.81 186 THR A CA 1
ATOM 1503 C C . THR A 1 186 ? 10.027 2.568 5.773 1.00 90.81 186 THR A C 1
ATOM 1505 O O . THR A 1 186 ? 8.995 2.036 6.181 1.00 90.81 186 THR A O 1
ATOM 1508 N N . PRO A 1 187 ? 11.244 2.148 6.186 1.00 91.19 187 PRO A N 1
ATOM 1509 C CA . PRO A 1 187 ? 11.400 0.981 7.053 1.00 91.19 187 PRO A CA 1
ATOM 1510 C C . PRO A 1 187 ? 10.741 1.167 8.422 1.00 91.19 187 PRO A C 1
ATOM 1512 O O . PRO A 1 187 ? 10.239 0.208 8.992 1.00 91.19 187 PRO A O 1
ATOM 1515 N N . ILE A 1 188 ? 10.703 2.396 8.943 1.00 91.56 188 ILE A N 1
ATOM 1516 C CA . ILE A 1 188 ? 10.126 2.685 10.261 1.00 91.56 188 ILE A CA 1
ATOM 1517 C C . ILE A 1 188 ? 8.612 2.478 10.222 1.00 91.56 188 ILE A C 1
ATOM 1519 O O . ILE A 1 188 ? 8.065 1.738 11.038 1.00 91.56 188 ILE A O 1
ATOM 1523 N N . PHE A 1 189 ? 7.935 3.081 9.244 1.00 93.00 189 PHE A N 1
ATOM 1524 C CA . PHE A 1 189 ? 6.490 2.917 9.094 1.00 93.00 189 PHE A CA 1
ATOM 1525 C C . PHE A 1 189 ? 6.106 1.482 8.710 1.00 93.00 189 PHE A C 1
ATOM 1527 O O . PHE A 1 189 ? 5.048 1.010 9.121 1.00 93.00 189 PHE A O 1
ATOM 1534 N N . PHE A 1 190 ? 6.993 0.762 8.009 1.00 93.69 190 PHE A N 1
ATOM 1535 C CA . PHE A 1 190 ? 6.803 -0.648 7.663 1.00 93.69 190 PHE A CA 1
ATOM 1536 C C . PHE A 1 190 ? 6.633 -1.554 8.882 1.00 93.69 190 PHE A C 1
ATOM 1538 O O . PHE A 1 190 ? 5.891 -2.535 8.833 1.00 93.69 190 PHE A O 1
ATOM 1545 N N . LEU A 1 191 ? 7.284 -1.213 9.992 1.00 95.44 191 LEU A N 1
ATOM 1546 C CA . LEU A 1 191 ? 7.246 -2.015 11.211 1.00 95.44 191 LEU A CA 1
ATOM 1547 C C . LEU A 1 191 ? 6.004 -1.763 12.070 1.00 95.44 191 LEU A C 1
ATOM 1549 O O . LEU A 1 191 ? 5.693 -2.600 12.911 1.00 95.44 191 LEU A O 1
ATOM 1553 N N . ILE A 1 192 ? 5.271 -0.665 11.863 1.00 96.44 192 ILE A N 1
ATOM 1554 C CA . ILE A 1 192 ? 4.100 -0.311 12.683 1.00 96.44 192 ILE A CA 1
ATOM 1555 C C . ILE A 1 192 ? 3.054 -1.439 12.737 1.00 96.44 192 ILE A C 1
ATOM 1557 O O . ILE A 1 192 ? 2.753 -1.891 13.844 1.00 96.44 192 ILE A O 1
ATOM 1561 N N . PRO A 1 193 ? 2.508 -1.944 11.611 1.00 96.94 193 PRO A N 1
ATOM 1562 C CA . PRO A 1 193 ? 1.492 -2.993 11.669 1.00 96.94 193 PRO A CA 1
ATOM 1563 C C . PRO A 1 193 ? 2.052 -4.298 12.254 1.00 96.94 193 PRO A C 1
ATOM 1565 O O . PRO A 1 193 ? 1.339 -5.014 12.950 1.00 96.94 193 PRO A O 1
ATOM 1568 N N . LEU A 1 194 ? 3.342 -4.586 12.060 1.00 96.69 194 LEU A N 1
ATOM 1569 C CA . LEU A 1 194 ? 3.982 -5.770 12.636 1.00 96.69 194 LEU A CA 1
ATOM 1570 C C . LEU A 1 194 ? 4.096 -5.682 14.166 1.00 96.69 194 LEU A C 1
ATOM 1572 O O . LEU A 1 194 ? 3.808 -6.650 14.867 1.00 96.69 194 LEU A O 1
ATOM 1576 N N . VAL A 1 195 ? 4.485 -4.517 14.689 1.00 97.56 195 VAL A N 1
ATOM 1577 C CA . VAL A 1 195 ? 4.541 -4.262 16.135 1.00 97.56 195 VAL A CA 1
ATOM 1578 C C . VAL A 1 195 ? 3.143 -4.356 16.744 1.00 97.56 195 VAL A C 1
ATOM 1580 O O . VAL A 1 195 ? 2.969 -5.041 17.751 1.00 97.56 195 VAL A O 1
ATOM 1583 N N . LEU A 1 196 ? 2.136 -3.746 16.106 1.00 96.31 196 LEU A N 1
ATOM 1584 C CA . LEU A 1 196 ? 0.744 -3.835 16.559 1.00 96.31 196 LEU A CA 1
ATOM 1585 C C . LEU A 1 196 ? 0.242 -5.284 16.581 1.00 96.31 196 LEU A C 1
ATOM 1587 O O . LEU A 1 196 ? -0.395 -5.682 17.553 1.00 96.31 196 LEU A O 1
ATOM 1591 N N . TYR A 1 197 ? 0.585 -6.093 15.575 1.00 96.00 197 TYR A N 1
ATOM 1592 C CA . TYR A 1 197 ? 0.253 -7.517 15.571 1.00 96.00 197 TYR A CA 1
ATOM 1593 C C . TYR A 1 197 ? 0.813 -8.233 16.807 1.00 96.00 197 TYR A C 1
ATOM 1595 O O . TYR A 1 197 ? 0.057 -8.859 17.544 1.00 96.00 197 TYR A O 1
ATOM 1603 N N . PHE A 1 198 ? 2.113 -8.108 17.090 1.00 96.81 198 PHE A N 1
ATOM 1604 C CA . PHE A 1 198 ? 2.711 -8.786 18.246 1.00 96.81 198 PHE A CA 1
ATOM 1605 C C . PHE A 1 198 ? 2.206 -8.260 19.594 1.00 96.81 198 PHE A C 1
ATOM 1607 O O . PHE A 1 198 ? 2.109 -9.034 20.540 1.00 96.81 198 PHE A O 1
ATOM 1614 N N . MET A 1 199 ? 1.857 -6.977 19.691 1.00 96.44 199 MET A N 1
ATOM 1615 C CA . MET A 1 199 ? 1.316 -6.397 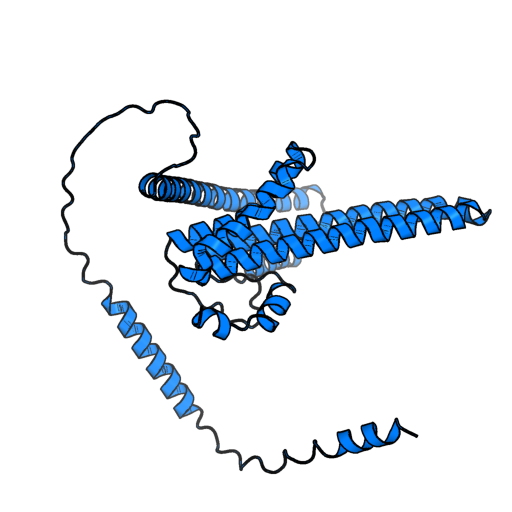20.924 1.00 96.44 199 MET A CA 1
ATOM 1616 C C . MET A 1 199 ? -0.122 -6.836 21.231 1.00 96.44 199 MET A C 1
ATOM 1618 O O . MET A 1 199 ? -0.505 -6.855 22.405 1.00 96.44 199 MET A O 1
ATOM 1622 N N . TYR A 1 200 ? -0.916 -7.143 20.199 1.00 94.88 200 TYR A N 1
ATOM 1623 C CA . TYR A 1 200 ? -2.353 -7.413 20.324 1.00 94.88 200 TYR A CA 1
ATOM 1624 C C . TYR A 1 200 ? -2.771 -8.840 19.960 1.00 94.88 200 TYR A C 1
ATOM 1626 O O . TYR A 1 200 ? -3.927 -9.182 20.189 1.00 94.88 200 TYR A O 1
ATOM 1634 N N . ARG A 1 201 ? -1.863 -9.696 19.472 1.00 93.50 201 ARG A N 1
ATOM 1635 C CA . ARG A 1 201 ? -2.169 -11.093 19.099 1.00 93.50 201 ARG A CA 1
ATOM 1636 C C . ARG A 1 201 ? -2.774 -11.953 20.210 1.00 93.50 201 ARG A C 1
ATOM 1638 O O . ARG A 1 201 ? -3.480 -12.883 19.879 1.00 93.50 201 ARG A O 1
ATOM 1645 N N . GLU A 1 202 ? -2.504 -11.646 21.478 1.00 92.62 202 GLU A N 1
ATOM 1646 C CA . GLU A 1 202 ? -3.069 -12.356 22.646 1.00 92.62 202 GLU A CA 1
ATOM 1647 C C . GLU A 1 202 ? -4.210 -11.568 23.317 1.00 92.62 202 GLU A C 1
ATOM 1649 O O . GLU A 1 202 ? -4.810 -12.027 24.281 1.00 92.62 202 GLU A O 1
ATOM 1654 N N . LYS A 1 203 ? -4.477 -10.335 22.862 1.00 91.19 203 LYS A N 1
ATOM 1655 C CA . LYS A 1 203 ? -5.441 -9.416 23.496 1.00 91.19 203 LYS A CA 1
ATOM 1656 C C . LYS A 1 203 ? -6.710 -9.242 22.679 1.00 91.19 203 LYS A C 1
ATOM 1658 O O . LYS A 1 203 ? -7.778 -9.070 23.247 1.00 91.19 203 LYS A O 1
ATOM 1663 N N . SER A 1 204 ? -6.571 -9.201 21.355 1.00 92.19 204 SER A N 1
ATOM 1664 C CA . SER A 1 204 ? -7.663 -8.899 20.440 1.00 92.19 204 SER A CA 1
ATOM 1665 C C . SER A 1 204 ? -7.429 -9.542 19.082 1.00 92.19 204 SER A C 1
ATOM 1667 O O . SER A 1 204 ? -6.609 -9.080 18.280 1.00 92.19 204 SER A O 1
ATOM 1669 N N . ASN A 1 205 ? -8.225 -10.567 18.786 1.00 90.62 205 ASN A N 1
ATOM 1670 C CA . ASN A 1 205 ? -8.242 -11.210 17.475 1.00 90.62 205 ASN A CA 1
ATOM 1671 C C . ASN A 1 205 ? -8.621 -10.235 16.355 1.00 90.62 205 ASN A C 1
ATOM 1673 O O . ASN A 1 205 ? -8.101 -10.333 15.242 1.00 90.62 205 ASN A O 1
ATOM 1677 N N . PHE A 1 206 ? -9.472 -9.250 16.653 1.00 92.31 206 PHE A N 1
ATOM 1678 C CA . PHE A 1 206 ? -9.848 -8.212 15.700 1.00 92.31 206 PHE A CA 1
ATOM 1679 C C . PHE A 1 206 ? -8.638 -7.359 15.293 1.00 92.31 206 PHE A C 1
ATOM 1681 O O . PHE A 1 206 ? -8.298 -7.282 14.108 1.00 92.31 206 PHE A O 1
ATOM 1688 N N . VAL A 1 207 ? -7.931 -6.780 16.271 1.00 94.81 207 VAL A N 1
ATOM 1689 C CA . VAL A 1 207 ? -6.749 -5.942 16.007 1.00 94.81 207 VAL A CA 1
ATOM 1690 C C . VAL A 1 207 ? -5.642 -6.751 15.340 1.00 94.81 207 VAL A C 1
ATOM 1692 O O . VAL A 1 207 ? -5.054 -6.295 14.356 1.00 94.81 207 VAL A O 1
ATOM 1695 N N . ALA A 1 208 ? -5.371 -7.959 15.839 1.00 93.25 208 ALA A N 1
ATOM 1696 C CA . ALA A 1 208 ? -4.302 -8.806 15.325 1.00 93.25 208 ALA A CA 1
ATOM 1697 C C . ALA A 1 208 ? -4.516 -9.153 13.844 1.00 93.25 208 ALA A C 1
ATOM 1699 O O . ALA A 1 208 ? -3.594 -9.024 13.033 1.00 93.25 208 ALA A O 1
ATOM 1700 N N . ARG A 1 209 ? -5.747 -9.505 13.452 1.00 91.69 209 ARG A N 1
ATOM 1701 C CA . ARG A 1 209 ? -6.082 -9.782 12.048 1.00 91.69 209 ARG A CA 1
ATOM 1702 C C . ARG A 1 209 ? -5.901 -8.558 11.154 1.00 91.69 209 ARG A C 1
ATOM 1704 O O . ARG A 1 209 ? -5.280 -8.677 10.099 1.00 91.69 209 ARG A O 1
ATOM 1711 N N . HIS A 1 210 ? -6.391 -7.387 11.565 1.00 94.00 210 HIS A N 1
ATOM 1712 C CA . HIS A 1 210 ? -6.212 -6.148 10.798 1.00 94.00 210 HIS A CA 1
ATOM 1713 C C . HIS A 1 210 ? -4.734 -5.775 10.643 1.00 94.00 210 HIS A C 1
ATOM 1715 O O . HIS A 1 210 ? -4.284 -5.445 9.544 1.00 94.00 210 HIS A O 1
ATOM 1721 N N . ALA A 1 211 ? -3.960 -5.902 11.720 1.00 96.00 211 ALA A N 1
ATOM 1722 C CA . ALA A 1 211 ? -2.530 -5.641 11.719 1.00 96.00 211 ALA A CA 1
ATOM 1723 C C . ALA A 1 211 ? -1.763 -6.588 10.781 1.00 96.00 211 ALA A C 1
ATOM 1725 O O . ALA A 1 211 ? -0.981 -6.128 9.944 1.00 96.00 211 ALA A O 1
ATOM 1726 N N . MET A 1 212 ? -2.045 -7.893 10.841 1.00 94.38 212 MET A N 1
ATOM 1727 C CA . MET A 1 212 ? -1.450 -8.881 9.937 1.00 94.38 212 MET A CA 1
ATOM 1728 C C . MET A 1 212 ? -1.857 -8.640 8.477 1.00 94.38 212 MET A C 1
ATOM 1730 O O . MET A 1 212 ? -1.008 -8.696 7.588 1.00 94.38 212 MET A O 1
ATOM 1734 N N . ASN A 1 213 ? -3.127 -8.321 8.213 1.00 94.25 213 ASN A N 1
ATOM 1735 C CA . ASN A 1 213 ? -3.608 -8.010 6.865 1.00 94.25 213 ASN A CA 1
ATOM 1736 C C . ASN A 1 213 ? -2.935 -6.761 6.284 1.00 94.25 213 ASN A C 1
ATOM 1738 O O . ASN A 1 213 ? -2.513 -6.783 5.125 1.00 94.25 213 ASN A O 1
ATOM 1742 N N . ALA A 1 214 ? -2.807 -5.688 7.071 1.00 95.56 214 ALA A N 1
ATOM 1743 C CA . ALA A 1 214 ? -2.096 -4.476 6.668 1.00 95.56 214 ALA A CA 1
ATOM 1744 C C . ALA A 1 214 ? -0.620 -4.770 6.360 1.00 95.56 214 ALA A C 1
ATOM 1746 O O . ALA A 1 214 ? -0.130 -4.401 5.292 1.00 95.56 214 ALA A O 1
ATOM 1747 N N . PHE A 1 215 ? 0.061 -5.504 7.246 1.00 96.12 215 PHE A N 1
ATOM 1748 C CA . PHE A 1 215 ? 1.453 -5.906 7.054 1.00 96.12 215 PHE A CA 1
ATOM 1749 C C . PHE A 1 215 ? 1.645 -6.770 5.799 1.00 96.12 215 PHE A C 1
ATOM 1751 O O . PHE A 1 215 ? 2.509 -6.478 4.971 1.00 96.12 215 PHE A O 1
ATOM 1758 N N . ALA A 1 216 ? 0.816 -7.801 5.619 1.00 94.50 216 ALA A N 1
ATOM 1759 C CA . ALA A 1 216 ? 0.884 -8.696 4.468 1.00 94.50 216 ALA A CA 1
ATOM 1760 C C . ALA A 1 216 ? 0.638 -7.947 3.153 1.00 94.50 216 ALA A C 1
ATOM 1762 O O . ALA A 1 216 ? 1.348 -8.177 2.172 1.00 94.50 216 ALA A O 1
ATOM 1763 N N . ALA A 1 217 ? -0.328 -7.025 3.126 1.00 94.00 217 ALA A N 1
ATOM 1764 C CA . ALA A 1 217 ? -0.583 -6.207 1.947 1.00 94.00 217 ALA A CA 1
ATOM 1765 C C . ALA A 1 217 ? 0.612 -5.333 1.586 1.00 94.00 217 ALA A C 1
ATOM 1767 O O . ALA A 1 217 ? 0.991 -5.263 0.417 1.00 94.00 217 ALA A O 1
ATOM 1768 N N . MET A 1 218 ? 1.245 -4.735 2.589 1.00 95.12 218 MET A N 1
ATOM 1769 C CA . MET A 1 218 ? 2.455 -3.955 2.393 1.00 95.12 218 MET A CA 1
ATOM 1770 C C . MET A 1 218 ? 3.614 -4.792 1.869 1.00 95.12 218 MET A C 1
ATOM 1772 O O . MET A 1 218 ? 4.240 -4.418 0.882 1.00 95.12 218 MET A O 1
ATOM 1776 N N . LEU A 1 219 ? 3.864 -5.947 2.486 1.00 94.88 219 LEU A N 1
ATOM 1777 C CA . LEU A 1 219 ? 4.933 -6.853 2.085 1.00 94.88 219 LEU A CA 1
ATOM 1778 C C . LEU A 1 219 ? 4.741 -7.332 0.641 1.00 94.88 219 LEU A C 1
ATOM 1780 O O . LEU A 1 219 ? 5.671 -7.265 -0.161 1.00 94.88 219 LEU A O 1
ATOM 1784 N N . MET A 1 220 ? 3.526 -7.756 0.286 1.00 95.00 220 MET A N 1
ATOM 1785 C CA . MET A 1 220 ? 3.205 -8.214 -1.068 1.00 95.00 220 MET A CA 1
ATOM 1786 C C . MET A 1 220 ? 3.296 -7.085 -2.096 1.00 95.00 220 MET A C 1
ATOM 1788 O O . MET A 1 220 ? 3.828 -7.304 -3.185 1.00 95.00 220 MET A O 1
ATOM 1792 N N . ALA A 1 221 ? 2.831 -5.880 -1.757 1.00 94.25 221 ALA A N 1
ATOM 1793 C CA . ALA A 1 221 ? 2.974 -4.711 -2.618 1.00 94.25 221 ALA A CA 1
ATOM 1794 C C . ALA A 1 221 ? 4.452 -4.358 -2.839 1.00 94.25 221 ALA A C 1
ATOM 1796 O O . ALA A 1 221 ? 4.860 -4.148 -3.980 1.00 94.25 221 ALA A O 1
ATOM 1797 N N . SER A 1 222 ? 5.274 -4.357 -1.783 1.00 93.62 222 SER A N 1
ATOM 1798 C CA . SER A 1 222 ? 6.713 -4.087 -1.874 1.00 93.62 222 SER A CA 1
ATOM 1799 C C . SER A 1 222 ? 7.450 -5.138 -2.702 1.00 93.62 222 SER A C 1
ATOM 1801 O O . SER A 1 222 ? 8.216 -4.773 -3.592 1.00 93.62 222 SER A O 1
ATOM 1803 N N . ILE A 1 223 ? 7.200 -6.431 -2.469 1.00 95.56 223 ILE A N 1
ATOM 1804 C CA . ILE A 1 223 ? 7.811 -7.515 -3.255 1.00 95.56 223 ILE A CA 1
ATOM 1805 C C . ILE A 1 223 ? 7.382 -7.408 -4.721 1.00 95.56 223 ILE A C 1
ATOM 1807 O O . ILE A 1 223 ? 8.234 -7.438 -5.606 1.00 95.56 223 ILE A O 1
ATOM 1811 N N . GLY A 1 224 ? 6.083 -7.240 -4.988 1.00 95.06 224 GLY A N 1
ATOM 1812 C CA . GLY A 1 224 ? 5.565 -7.099 -6.349 1.00 95.06 224 GLY A CA 1
ATOM 1813 C C . GLY A 1 224 ? 6.171 -5.901 -7.082 1.00 95.06 224 GLY A C 1
ATOM 1814 O O . GLY A 1 224 ? 6.550 -6.015 -8.247 1.00 95.06 224 GLY A O 1
ATOM 1815 N N . TRP A 1 225 ? 6.334 -4.778 -6.384 1.00 95.50 225 TRP A N 1
ATOM 1816 C CA . TRP A 1 225 ? 6.961 -3.576 -6.925 1.00 95.50 225 TRP A CA 1
ATOM 1817 C C . TRP A 1 225 ? 8.457 -3.771 -7.220 1.00 95.50 225 TRP A C 1
ATOM 1819 O O . TRP A 1 225 ? 8.907 -3.439 -8.316 1.00 95.50 225 TRP A O 1
ATOM 1829 N N . ILE A 1 226 ? 9.219 -4.380 -6.302 1.00 95.31 226 ILE A N 1
ATOM 1830 C CA . ILE A 1 226 ? 10.644 -4.697 -6.509 1.00 95.31 226 ILE A CA 1
ATOM 1831 C C . ILE A 1 226 ? 10.820 -5.654 -7.691 1.00 95.31 226 ILE A C 1
ATOM 1833 O O . ILE A 1 226 ? 11.649 -5.398 -8.563 1.00 95.31 226 ILE A O 1
ATOM 1837 N N . VAL A 1 227 ? 10.026 -6.728 -7.755 1.00 97.25 227 VAL A N 1
ATOM 1838 C CA . VAL A 1 227 ? 10.069 -7.699 -8.860 1.00 97.25 227 VAL A CA 1
ATOM 1839 C C . VAL A 1 227 ? 9.758 -7.021 -10.193 1.00 97.25 227 VAL A C 1
ATOM 1841 O O . VAL A 1 227 ? 10.446 -7.281 -11.178 1.00 97.25 227 VAL A O 1
ATOM 1844 N N . LEU A 1 228 ? 8.775 -6.117 -10.229 1.00 97.19 228 LEU A N 1
ATOM 1845 C CA . LEU A 1 228 ? 8.439 -5.358 -11.432 1.00 97.19 228 LEU A CA 1
ATOM 1846 C C . LEU A 1 228 ? 9.603 -4.463 -11.883 1.00 97.19 228 LEU A C 1
ATOM 1848 O O . LEU A 1 228 ? 9.974 -4.500 -13.057 1.00 97.19 228 LEU A O 1
ATOM 1852 N N . ILE A 1 229 ? 10.195 -3.680 -10.976 1.00 96.00 229 ILE A N 1
ATOM 1853 C CA . ILE A 1 229 ? 11.295 -2.758 -11.303 1.00 96.00 229 ILE A CA 1
ATOM 1854 C C . ILE A 1 229 ? 12.563 -3.521 -11.697 1.00 96.00 229 ILE A C 1
ATOM 1856 O O . ILE A 1 229 ? 13.162 -3.224 -12.727 1.00 96.00 229 ILE A O 1
ATOM 1860 N N . MET A 1 230 ? 12.962 -4.537 -10.930 1.00 96.94 230 MET A N 1
ATOM 1861 C CA . MET A 1 230 ? 14.158 -5.322 -11.247 1.00 96.94 230 MET A CA 1
ATOM 1862 C C . MET A 1 230 ? 13.973 -6.145 -12.521 1.00 96.94 230 MET A C 1
ATOM 1864 O O . MET A 1 230 ? 14.855 -6.157 -13.378 1.00 96.94 230 MET A O 1
ATOM 1868 N N . GLY A 1 231 ? 12.818 -6.798 -12.679 1.00 97.19 231 GLY A N 1
ATOM 1869 C CA . GLY A 1 231 ? 12.509 -7.587 -13.868 1.00 97.19 231 GLY A CA 1
ATOM 1870 C C . GLY A 1 231 ? 12.494 -6.731 -15.133 1.00 97.19 231 GLY A C 1
ATOM 1871 O O . GLY A 1 231 ? 13.129 -7.085 -16.125 1.00 97.19 231 GLY A O 1
ATOM 1872 N N . SER A 1 232 ? 11.841 -5.566 -15.085 1.00 96.81 232 SER A N 1
ATOM 1873 C CA . SER A 1 232 ? 11.832 -4.628 -16.214 1.00 96.81 232 SER A CA 1
ATOM 1874 C C . SER A 1 232 ? 13.203 -4.015 -16.496 1.00 96.81 232 SER A C 1
ATOM 1876 O O . SER A 1 232 ? 13.533 -3.841 -17.666 1.00 96.81 232 SER A O 1
ATOM 1878 N N . ALA A 1 233 ? 14.029 -3.748 -15.480 1.00 96.31 233 ALA A N 1
ATOM 1879 C CA . ALA A 1 233 ? 15.395 -3.266 -15.678 1.00 96.31 233 ALA A CA 1
ATOM 1880 C C . ALA A 1 233 ? 16.276 -4.313 -16.376 1.00 96.31 233 ALA A C 1
ATOM 1882 O O . ALA A 1 233 ? 16.960 -3.985 -17.344 1.00 96.31 233 ALA A O 1
ATOM 1883 N N . ILE A 1 234 ? 16.219 -5.579 -15.944 1.00 97.50 234 ILE A N 1
ATOM 1884 C CA . ILE A 1 234 ? 16.965 -6.680 -16.579 1.00 97.50 234 ILE A CA 1
ATOM 1885 C C . ILE A 1 234 ? 16.529 -6.843 -18.038 1.00 97.50 234 ILE A C 1
ATOM 1887 O O . ILE A 1 234 ? 17.372 -6.849 -18.935 1.00 97.50 234 ILE A O 1
ATOM 1891 N N . ILE A 1 235 ? 15.217 -6.916 -18.285 1.00 96.75 235 ILE A N 1
ATOM 1892 C CA . ILE A 1 235 ? 14.663 -7.001 -19.643 1.00 96.75 235 ILE A CA 1
ATOM 1893 C C . ILE A 1 235 ? 15.097 -5.784 -20.470 1.00 96.75 235 ILE A C 1
ATOM 1895 O O . ILE A 1 235 ? 15.542 -5.942 -21.604 1.00 96.75 235 ILE A O 1
ATOM 1899 N N . GLY A 1 236 ? 15.031 -4.582 -19.897 1.00 95.38 236 GLY A N 1
ATOM 1900 C CA . GLY A 1 236 ? 15.434 -3.338 -20.544 1.00 95.38 236 GLY A CA 1
ATOM 1901 C C . GLY A 1 236 ? 16.906 -3.332 -20.955 1.00 95.38 236 GLY A C 1
ATOM 1902 O O . GLY A 1 236 ? 17.211 -2.955 -22.085 1.00 95.38 236 GLY A O 1
ATOM 1903 N N . VAL A 1 237 ? 17.815 -3.799 -20.094 1.00 96.00 237 VAL A N 1
ATOM 1904 C CA . VAL A 1 237 ? 19.251 -3.913 -20.407 1.00 96.00 237 VAL A CA 1
ATOM 1905 C C . VAL A 1 237 ? 19.489 -4.932 -21.521 1.00 96.00 237 VAL A C 1
ATOM 1907 O O . VAL A 1 237 ? 20.179 -4.619 -22.491 1.00 96.00 237 VAL A O 1
ATOM 1910 N N . VAL A 1 238 ? 18.885 -6.121 -21.427 1.00 95.88 238 VAL A N 1
ATOM 1911 C CA . VAL A 1 238 ? 19.027 -7.173 -22.449 1.00 95.88 238 VAL A CA 1
ATOM 1912 C C . VAL A 1 238 ? 18.522 -6.684 -23.807 1.00 95.88 238 VAL A C 1
ATOM 1914 O O . VAL A 1 238 ? 19.225 -6.822 -24.809 1.00 95.88 238 VAL A O 1
ATOM 1917 N N . LEU A 1 239 ? 17.342 -6.054 -23.841 1.00 93.94 239 LEU A N 1
ATOM 1918 C CA . LEU A 1 239 ? 16.791 -5.460 -25.059 1.00 93.94 239 LEU A CA 1
ATOM 1919 C C . LEU A 1 239 ? 17.691 -4.346 -25.593 1.00 93.94 239 LEU A C 1
ATOM 1921 O O . LEU A 1 239 ? 17.948 -4.306 -26.790 1.00 93.94 239 LEU A O 1
ATOM 1925 N N . SER A 1 240 ? 18.215 -3.477 -24.728 1.00 93.81 240 SER A N 1
ATOM 1926 C CA . SER A 1 240 ? 19.092 -2.375 -25.146 1.00 93.81 240 SER A CA 1
ATOM 1927 C C . SER A 1 240 ? 20.373 -2.881 -25.815 1.00 93.81 240 SER A C 1
ATOM 1929 O O . SER A 1 240 ? 20.756 -2.364 -26.862 1.00 93.81 240 SER A O 1
ATOM 1931 N N . ILE A 1 241 ? 21.005 -3.923 -25.261 1.00 94.44 241 ILE A N 1
ATOM 1932 C CA . ILE A 1 241 ? 22.198 -4.549 -25.852 1.00 94.44 241 ILE A CA 1
ATOM 1933 C C . ILE A 1 241 ? 21.850 -5.199 -27.196 1.00 94.44 241 ILE A C 1
ATOM 1935 O O . ILE A 1 241 ? 22.544 -4.969 -28.184 1.00 94.44 241 ILE A O 1
ATOM 1939 N N . ALA A 1 242 ? 20.760 -5.970 -27.261 1.00 92.88 242 ALA A N 1
ATOM 1940 C CA . ALA A 1 242 ? 20.328 -6.627 -28.497 1.00 92.88 242 ALA A CA 1
ATOM 1941 C C . ALA A 1 242 ? 20.019 -5.615 -29.616 1.00 92.88 242 ALA A C 1
ATOM 1943 O O . ALA A 1 242 ? 20.398 -5.819 -30.770 1.00 92.88 242 ALA A O 1
ATOM 1944 N N . LEU A 1 243 ? 19.374 -4.499 -29.266 1.00 92.56 243 LEU A N 1
ATOM 1945 C CA . LEU A 1 243 ? 19.075 -3.408 -30.188 1.00 92.56 243 LEU A CA 1
ATOM 1946 C C . LEU A 1 243 ? 20.360 -2.722 -30.665 1.00 92.56 243 LEU A C 1
ATOM 1948 O O . LEU A 1 243 ? 20.530 -2.544 -31.867 1.00 92.56 243 LEU A O 1
ATOM 1952 N N . ALA A 1 244 ? 21.298 -2.413 -29.768 1.00 91.75 244 ALA A N 1
ATOM 1953 C CA . ALA A 1 244 ? 22.553 -1.746 -30.124 1.00 91.75 244 ALA A CA 1
ATOM 1954 C C . ALA A 1 244 ? 23.404 -2.530 -31.144 1.00 91.75 244 ALA A C 1
ATOM 1956 O O . ALA A 1 244 ? 24.154 -1.927 -31.909 1.00 91.75 244 ALA A O 1
ATOM 1957 N N . LEU A 1 245 ? 23.271 -3.860 -31.187 1.00 92.56 245 LEU A N 1
ATOM 1958 C CA . LEU A 1 245 ? 23.997 -4.726 -32.122 1.00 92.56 245 LEU A CA 1
ATOM 1959 C C . LEU A 1 245 ? 23.381 -4.786 -33.532 1.00 92.56 245 LEU A C 1
ATOM 1961 O O . LEU A 1 245 ? 23.967 -5.400 -34.423 1.00 92.56 245 LEU A O 1
ATOM 1965 N N . THR A 1 246 ? 22.213 -4.177 -33.764 1.00 93.00 246 THR A N 1
ATOM 1966 C CA . THR A 1 246 ? 21.494 -4.274 -35.044 1.00 93.00 246 THR A CA 1
ATOM 1967 C C . THR A 1 246 ? 21.131 -2.898 -35.599 1.00 93.00 246 THR A C 1
ATOM 1969 O O . THR A 1 246 ? 20.724 -2.003 -34.867 1.00 93.00 246 THR A O 1
ATOM 1972 N N . VAL A 1 247 ? 21.190 -2.723 -36.925 1.00 90.75 247 VAL A N 1
ATOM 1973 C CA . VAL A 1 247 ? 20.716 -1.483 -37.585 1.00 90.75 247 VAL A CA 1
ATOM 1974 C C . VAL A 1 247 ? 19.215 -1.270 -37.347 1.00 90.75 247 VAL A C 1
ATOM 1976 O O . VAL A 1 247 ? 18.756 -0.144 -37.161 1.00 90.75 247 VAL A O 1
ATOM 1979 N N . ILE A 1 248 ? 18.460 -2.370 -37.268 1.00 91.56 248 ILE A N 1
ATOM 1980 C CA . ILE A 1 248 ? 17.037 -2.381 -36.902 1.00 91.56 248 ILE A CA 1
ATOM 1981 C C . ILE A 1 248 ? 16.826 -1.782 -35.504 1.00 91.56 248 ILE A C 1
ATOM 1983 O O . ILE A 1 248 ? 15.794 -1.161 -35.250 1.00 91.56 248 ILE A O 1
ATOM 1987 N N . GLY A 1 249 ? 17.809 -1.897 -34.611 1.00 89.94 249 GLY A N 1
ATOM 1988 C CA . GLY A 1 249 ? 17.704 -1.401 -33.251 1.00 89.94 249 GLY A CA 1
ATOM 1989 C C . GLY A 1 249 ? 17.507 0.104 -33.140 1.00 89.94 249 GLY A C 1
ATOM 1990 O O . GLY A 1 249 ? 16.763 0.540 -32.265 1.00 89.94 249 GLY A O 1
ATOM 1991 N N . ILE A 1 250 ? 18.060 0.891 -34.069 1.00 90.88 250 ILE A N 1
ATOM 1992 C CA . ILE A 1 250 ? 17.852 2.348 -34.107 1.00 90.88 250 ILE A CA 1
ATOM 1993 C C . ILE A 1 250 ? 16.364 2.674 -34.304 1.00 90.88 250 ILE A C 1
ATOM 1995 O O . ILE A 1 250 ? 15.827 3.552 -33.630 1.00 90.88 250 ILE A O 1
ATOM 1999 N N . LEU A 1 251 ? 15.671 1.925 -35.168 1.00 93.94 251 LEU A N 1
ATOM 2000 C CA . LEU A 1 251 ? 14.232 2.094 -35.406 1.00 93.94 251 LEU A CA 1
ATOM 2001 C C . LEU A 1 251 ? 13.377 1.639 -34.215 1.00 93.94 251 LEU A C 1
ATOM 2003 O O . LEU A 1 251 ? 12.236 2.078 -34.076 1.00 93.94 251 LEU A O 1
ATOM 2007 N N . ALA A 1 252 ? 13.917 0.782 -33.346 1.00 93.81 252 ALA A N 1
ATOM 2008 C CA . ALA A 1 252 ? 13.212 0.231 -32.194 1.00 93.81 252 ALA A CA 1
ATOM 2009 C C . ALA A 1 252 ? 13.408 1.022 -30.879 1.00 93.81 252 ALA A C 1
ATOM 2011 O O . ALA A 1 252 ? 12.669 0.797 -29.919 1.00 93.81 252 ALA A O 1
ATOM 2012 N N . ILE A 1 253 ? 14.302 2.019 -30.845 1.00 93.06 253 ILE A N 1
ATOM 2013 C CA . ILE A 1 253 ? 14.457 2.972 -29.725 1.00 93.06 253 ILE A CA 1
ATOM 2014 C C . ILE A 1 253 ? 13.127 3.604 -29.254 1.00 93.06 253 ILE A C 1
ATOM 2016 O O . ILE A 1 253 ? 12.889 3.614 -28.043 1.00 93.06 253 ILE A O 1
ATOM 2020 N N . PRO A 1 254 ? 12.226 4.116 -30.121 1.00 94.31 254 PRO A N 1
ATOM 2021 C CA . PRO A 1 254 ? 10.958 4.688 -29.654 1.00 94.31 254 PRO A CA 1
ATOM 2022 C C . PRO A 1 254 ? 10.076 3.666 -28.921 1.00 94.31 254 PRO A C 1
ATOM 2024 O O . PRO A 1 254 ? 9.432 4.011 -27.931 1.00 94.31 254 PRO A O 1
ATOM 2027 N N . PHE A 1 255 ? 10.088 2.398 -29.343 1.00 94.69 255 PHE A N 1
ATOM 2028 C CA . PHE A 1 255 ? 9.342 1.335 -28.666 1.00 94.69 255 PHE A CA 1
ATOM 2029 C C . PHE A 1 255 ? 9.931 1.013 -27.289 1.00 94.69 255 PHE A C 1
ATOM 2031 O O . PHE A 1 255 ? 9.177 0.767 -26.347 1.00 94.69 255 PHE A O 1
ATOM 2038 N N . LEU A 1 256 ? 11.258 1.082 -27.139 1.00 93.69 256 LEU A N 1
ATOM 2039 C CA . LEU A 1 256 ? 11.916 0.944 -25.838 1.00 93.69 256 LEU A CA 1
ATOM 2040 C C . LEU A 1 256 ? 11.498 2.069 -24.874 1.00 93.69 256 LEU A C 1
ATOM 2042 O O . LEU A 1 256 ? 11.187 1.800 -23.715 1.00 93.69 256 LEU A O 1
ATOM 2046 N N . TRP A 1 257 ? 11.405 3.315 -25.351 1.00 95.25 257 TRP A N 1
ATOM 2047 C CA . TRP A 1 257 ? 10.885 4.428 -24.545 1.00 95.25 257 TRP A CA 1
ATOM 2048 C C . TRP A 1 257 ? 9.420 4.233 -24.150 1.00 95.25 257 TRP A C 1
ATOM 2050 O O . TRP A 1 257 ? 9.068 4.449 -22.990 1.00 95.25 257 TRP A O 1
ATOM 2060 N N . MET A 1 258 ? 8.571 3.776 -25.076 1.00 96.62 258 MET A N 1
ATOM 2061 C CA . MET A 1 258 ? 7.179 3.435 -24.759 1.00 96.62 258 MET A CA 1
ATOM 2062 C C . MET A 1 258 ? 7.091 2.341 -23.691 1.00 96.62 258 MET A C 1
ATOM 2064 O O . MET A 1 258 ? 6.265 2.438 -22.785 1.00 96.62 258 MET A O 1
ATOM 2068 N N . PHE A 1 259 ? 7.962 1.331 -23.760 1.00 96.00 259 PHE A N 1
ATOM 2069 C CA . PHE A 1 259 ? 8.051 0.282 -22.749 1.00 96.00 259 PHE A CA 1
ATOM 2070 C C . PHE A 1 259 ? 8.446 0.842 -21.375 1.00 96.00 259 PHE A C 1
ATOM 2072 O O . PHE A 1 259 ? 7.782 0.534 -20.387 1.00 96.00 259 PHE A O 1
ATOM 2079 N N . ILE A 1 260 ? 9.459 1.711 -21.300 1.00 96.25 260 ILE A N 1
ATOM 2080 C CA . ILE A 1 260 ? 9.871 2.357 -20.041 1.00 96.25 260 ILE A CA 1
ATOM 2081 C C . ILE A 1 260 ? 8.714 3.167 -19.444 1.00 96.25 260 ILE A C 1
ATOM 2083 O O . ILE A 1 260 ? 8.408 3.023 -18.260 1.00 96.25 260 ILE A O 1
ATOM 2087 N N . VAL A 1 261 ? 8.030 3.978 -20.257 1.00 97.62 261 VAL A N 1
ATOM 2088 C CA . VAL A 1 261 ? 6.865 4.757 -19.806 1.00 97.62 261 VAL A CA 1
ATOM 2089 C C . VAL A 1 261 ? 5.758 3.835 -19.292 1.00 97.62 261 VAL A C 1
ATOM 2091 O O . VAL A 1 261 ? 5.202 4.089 -18.225 1.00 97.62 261 VAL A O 1
ATOM 2094 N N . LEU A 1 262 ? 5.467 2.738 -19.996 1.00 97.44 262 LEU A N 1
ATOM 2095 C CA . LEU A 1 262 ? 4.473 1.753 -19.569 1.00 97.44 262 LEU A CA 1
ATOM 2096 C C . LEU A 1 262 ? 4.837 1.121 -18.219 1.00 97.44 262 LEU A C 1
ATOM 2098 O O . LEU A 1 262 ? 3.983 1.028 -17.337 1.00 97.44 262 LEU A O 1
ATOM 2102 N N . VAL A 1 263 ? 6.097 0.723 -18.035 1.00 97.44 263 VAL A N 1
ATOM 2103 C CA . VAL A 1 263 ? 6.590 0.165 -16.769 1.00 97.44 263 VAL A CA 1
ATOM 2104 C C . VAL A 1 263 ? 6.442 1.178 -15.637 1.00 97.44 263 VAL A C 1
ATOM 2106 O O . VAL A 1 263 ? 5.958 0.810 -14.569 1.00 97.44 263 VAL A O 1
ATOM 2109 N N . ILE A 1 264 ? 6.795 2.447 -15.862 1.00 96.69 264 ILE A N 1
ATOM 2110 C CA . ILE A 1 264 ? 6.621 3.518 -14.869 1.00 96.69 264 ILE A CA 1
ATOM 2111 C C . ILE A 1 264 ? 5.140 3.676 -14.503 1.00 96.69 264 ILE A C 1
ATOM 2113 O O . ILE A 1 264 ? 4.807 3.734 -13.320 1.00 96.69 264 ILE A O 1
ATOM 2117 N N . LEU A 1 265 ? 4.239 3.689 -15.490 1.00 97.56 265 LEU A N 1
ATOM 2118 C CA . LEU A 1 265 ? 2.799 3.808 -15.244 1.00 97.56 265 LEU A CA 1
ATOM 2119 C C . LEU A 1 265 ? 2.259 2.631 -14.423 1.00 97.56 265 LEU A C 1
ATOM 2121 O O . LEU A 1 265 ? 1.584 2.854 -13.421 1.00 97.56 265 LEU A O 1
ATOM 2125 N N . ILE A 1 266 ? 2.588 1.389 -14.792 1.00 97.12 266 ILE A N 1
ATOM 2126 C CA . ILE A 1 266 ? 2.171 0.191 -14.040 1.00 97.12 266 ILE A CA 1
ATOM 2127 C C . ILE A 1 266 ? 2.776 0.201 -12.631 1.00 97.12 266 ILE A C 1
ATOM 2129 O O . ILE A 1 266 ? 2.095 -0.109 -11.653 1.00 97.12 266 ILE A O 1
ATOM 2133 N N . SER A 1 267 ? 4.040 0.601 -12.516 1.00 95.81 267 SER A N 1
ATOM 2134 C CA . SER A 1 267 ? 4.757 0.711 -11.249 1.00 95.81 267 SER A CA 1
ATOM 2135 C C . SER A 1 267 ? 4.101 1.702 -10.289 1.00 95.81 267 SER A C 1
ATOM 2137 O O . SER A 1 267 ? 4.071 1.434 -9.093 1.00 95.81 267 SER A O 1
ATOM 2139 N N . LEU A 1 268 ? 3.506 2.789 -10.791 1.00 95.31 268 LEU A N 1
ATOM 2140 C CA . LEU A 1 268 ? 2.740 3.746 -9.983 1.00 95.31 268 LEU A CA 1
ATOM 2141 C C . LEU A 1 268 ? 1.367 3.209 -9.546 1.00 95.31 268 LEU A C 1
ATOM 2143 O O . LEU A 1 268 ? 0.866 3.611 -8.495 1.00 95.31 268 LEU A O 1
ATOM 2147 N N . LEU A 1 269 ? 0.765 2.283 -10.301 1.00 95.94 269 LEU A N 1
ATOM 2148 C CA . LEU A 1 269 ? -0.541 1.706 -9.956 1.00 95.94 269 LEU A CA 1
ATOM 2149 C C . LEU A 1 269 ? -0.489 0.808 -8.715 1.00 95.94 269 LEU A C 1
ATOM 2151 O O . LEU A 1 269 ? -1.446 0.800 -7.946 1.00 95.94 269 LEU A O 1
ATOM 2155 N N . ILE A 1 270 ? 0.605 0.073 -8.491 1.00 94.81 270 ILE A N 1
ATOM 2156 C CA . ILE A 1 270 ? 0.764 -0.805 -7.315 1.00 94.81 270 ILE A CA 1
ATOM 2157 C C . ILE A 1 270 ? 0.685 -0.019 -5.991 1.00 94.81 270 ILE A C 1
ATOM 2159 O O . ILE A 1 270 ? -0.183 -0.324 -5.162 1.00 94.81 270 ILE A O 1
ATOM 2163 N N . PRO A 1 271 ? 1.541 0.994 -5.753 1.00 92.94 271 PRO A N 1
ATOM 2164 C CA . PRO A 1 271 ? 1.493 1.769 -4.531 1.00 92.94 271 PRO A CA 1
ATOM 2165 C C . PRO A 1 271 ? 0.179 2.566 -4.456 1.00 92.94 271 PRO A C 1
ATOM 2167 O O . PRO A 1 271 ? -0.480 2.534 -3.419 1.00 92.94 271 PRO A O 1
ATOM 2170 N N . LEU A 1 272 ? -0.295 3.173 -5.551 1.00 95.00 272 LEU A N 1
ATOM 2171 C CA . LEU A 1 272 ? -1.566 3.907 -5.540 1.00 95.00 272 LEU A CA 1
ATOM 2172 C C . LEU A 1 272 ? -2.768 3.014 -5.181 1.00 95.00 272 LEU A C 1
ATOM 2174 O O . LEU A 1 272 ? -3.610 3.403 -4.375 1.00 95.00 272 LEU A O 1
ATOM 2178 N N . GLY A 1 273 ? -2.835 1.799 -5.728 1.00 94.81 273 GLY A N 1
ATOM 2179 C CA . GLY A 1 273 ? -3.872 0.828 -5.388 1.00 94.81 273 GLY A CA 1
ATOM 2180 C C . GLY A 1 273 ? -3.805 0.422 -3.916 1.00 94.81 273 GLY A C 1
ATOM 2181 O O . GLY A 1 273 ? -4.822 0.433 -3.226 1.00 94.81 273 GLY A O 1
ATOM 2182 N N . THR A 1 274 ? -2.603 0.141 -3.407 1.00 94.31 274 THR A N 1
ATOM 2183 C CA . THR A 1 274 ? -2.386 -0.215 -1.992 1.00 94.31 274 THR A CA 1
ATOM 2184 C C . THR A 1 274 ? -2.787 0.926 -1.056 1.00 94.31 274 THR A C 1
ATOM 2186 O O . THR A 1 274 ? -3.429 0.685 -0.033 1.00 94.31 274 THR A O 1
ATOM 2189 N N . PHE A 1 275 ? -2.485 2.171 -1.436 1.00 95.69 275 PHE A N 1
ATOM 2190 C CA . PHE A 1 275 ? -2.928 3.372 -0.731 1.00 95.69 275 PHE A CA 1
ATOM 2191 C C . PHE A 1 275 ? -4.457 3.433 -0.662 1.00 95.69 275 PHE A C 1
ATOM 2193 O O . PHE A 1 275 ? -5.019 3.500 0.427 1.00 95.69 275 PHE A O 1
ATOM 2200 N N . VAL A 1 276 ? -5.150 3.320 -1.797 1.00 95.19 276 VAL A N 1
ATOM 2201 C CA . VAL A 1 276 ? -6.621 3.359 -1.839 1.00 95.19 276 VAL A CA 1
ATOM 2202 C C . VAL A 1 276 ? -7.238 2.239 -0.990 1.00 95.19 276 VAL A C 1
ATOM 2204 O O . VAL A 1 276 ? -8.109 2.505 -0.163 1.00 95.19 276 VAL A O 1
ATOM 2207 N N . PHE A 1 277 ? -6.744 1.002 -1.107 1.00 94.69 277 PHE A N 1
ATOM 2208 C CA . PHE A 1 277 ? -7.225 -0.112 -0.281 1.00 94.69 277 PHE A CA 1
ATOM 2209 C C . PHE A 1 277 ? -6.930 0.066 1.210 1.00 94.69 277 PHE A C 1
ATOM 2211 O O . PHE A 1 277 ? -7.721 -0.380 2.036 1.00 94.69 277 PHE A O 1
ATOM 2218 N N . SER A 1 278 ? -5.836 0.734 1.579 1.00 96.06 278 SER A N 1
ATOM 2219 C CA . SER A 1 278 ? -5.565 1.034 2.987 1.00 96.06 278 SER A CA 1
ATOM 2220 C C . SER A 1 278 ? -6.584 1.997 3.590 1.00 96.06 278 SER A C 1
ATOM 2222 O O . SER A 1 278 ? -7.017 1.772 4.714 1.00 96.06 278 SER A O 1
ATOM 2224 N N . ILE A 1 279 ? -7.050 2.994 2.829 1.00 95.69 279 ILE A N 1
ATOM 2225 C CA . ILE A 1 279 ? -8.115 3.901 3.273 1.00 95.69 279 ILE A CA 1
ATOM 2226 C C . ILE A 1 279 ? -9.417 3.126 3.514 1.00 95.69 279 ILE A C 1
ATOM 2228 O O . ILE A 1 279 ? -10.072 3.330 4.534 1.00 95.69 279 ILE A O 1
ATOM 2232 N N . PHE A 1 280 ? -9.754 2.173 2.640 1.00 93.88 280 PHE A N 1
ATOM 2233 C CA . PHE A 1 280 ? -10.884 1.269 2.883 1.00 93.88 280 PHE A CA 1
ATOM 2234 C C . PHE A 1 280 ? -10.703 0.423 4.143 1.00 93.88 280 PHE A C 1
ATOM 2236 O O . PHE A 1 280 ? -11.651 0.282 4.913 1.00 93.88 280 PHE A O 1
ATOM 2243 N N . GLY A 1 281 ? -9.489 -0.074 4.392 1.00 93.69 281 GLY A N 1
ATOM 2244 C CA . GLY A 1 281 ? -9.158 -0.798 5.617 1.00 93.69 281 GLY A CA 1
ATOM 2245 C C . GLY A 1 281 ? -9.340 0.034 6.888 1.00 93.69 281 GLY A C 1
ATOM 2246 O O . GLY A 1 281 ? -9.867 -0.483 7.869 1.00 93.69 281 GLY A O 1
ATOM 2247 N N . ILE A 1 282 ? -8.986 1.325 6.858 1.00 95.38 282 ILE A N 1
ATOM 2248 C CA . ILE A 1 282 ? -9.220 2.266 7.970 1.00 95.38 282 ILE A CA 1
ATOM 2249 C C . ILE A 1 282 ? -10.719 2.376 8.260 1.00 95.38 282 ILE A C 1
ATOM 2251 O O . ILE A 1 282 ? -11.140 2.152 9.392 1.00 95.38 282 ILE A O 1
ATOM 2255 N N . PHE A 1 283 ? -11.538 2.681 7.248 1.00 94.00 283 PHE A N 1
ATOM 2256 C CA . PHE A 1 283 ? -12.983 2.850 7.443 1.00 94.00 283 PHE A CA 1
ATOM 2257 C C . PHE A 1 283 ? -13.677 1.560 7.880 1.00 94.00 283 PHE A C 1
ATOM 2259 O O . PHE A 1 283 ? -14.548 1.592 8.749 1.00 94.00 283 PHE A O 1
ATOM 2266 N N . ALA A 1 284 ? -13.284 0.419 7.311 1.00 90.19 284 ALA A N 1
ATOM 2267 C CA . ALA A 1 284 ? -13.803 -0.878 7.721 1.00 90.19 284 ALA A CA 1
ATOM 2268 C C . ALA A 1 284 ? -13.484 -1.158 9.199 1.00 90.19 284 ALA A C 1
ATOM 2270 O O . ALA A 1 284 ? -14.407 -1.439 9.967 1.00 90.19 284 ALA A O 1
ATOM 2271 N N . ALA A 1 285 ? -12.229 -0.954 9.616 1.00 93.31 285 ALA A N 1
ATOM 2272 C CA . ALA A 1 285 ? -11.807 -1.124 11.004 1.00 93.31 285 ALA A CA 1
ATOM 2273 C C . ALA A 1 285 ? -12.571 -0.203 11.971 1.00 93.31 285 ALA A C 1
ATOM 2275 O O . ALA A 1 285 ? -13.097 -0.679 12.976 1.00 93.31 285 ALA A O 1
ATOM 2276 N N . LEU A 1 286 ? -12.718 1.086 11.637 1.00 91.94 286 LEU A N 1
ATOM 2277 C CA . LEU A 1 286 ? -13.489 2.046 12.441 1.00 91.94 286 LEU A CA 1
ATOM 2278 C C . LEU A 1 286 ? -14.968 1.654 12.566 1.00 91.94 286 LEU A C 1
ATOM 2280 O O . LEU A 1 286 ? -15.577 1.863 13.610 1.00 91.94 286 LEU A O 1
ATOM 2284 N N . SER A 1 287 ? -15.541 1.033 11.532 1.00 87.75 287 SER A N 1
ATOM 2285 C CA . SER A 1 287 ? -16.914 0.510 11.571 1.00 87.75 287 SER A CA 1
ATOM 2286 C C . SER A 1 287 ? -17.064 -0.824 12.318 1.00 87.75 287 SER A C 1
ATOM 2288 O O . SER A 1 287 ? -18.165 -1.363 12.362 1.00 87.75 287 SER A O 1
ATOM 2290 N N . GLY A 1 288 ? -15.985 -1.383 12.881 1.00 87.31 288 GLY A N 1
ATOM 2291 C CA . GLY A 1 288 ? -16.002 -2.705 13.526 1.00 87.31 288 GLY A CA 1
ATOM 2292 C C . GLY A 1 288 ? -16.133 -3.873 12.543 1.00 87.31 288 GLY A C 1
ATOM 2293 O O . GLY A 1 288 ? -16.476 -4.985 12.940 1.00 87.31 288 GLY A O 1
ATOM 2294 N N . ARG A 1 289 ? -15.877 -3.635 11.251 1.00 88.06 289 ARG A N 1
ATOM 2295 C CA . ARG A 1 289 ? -15.929 -4.656 10.200 1.00 88.06 289 ARG A CA 1
ATOM 2296 C C . ARG A 1 289 ? -14.531 -5.173 9.908 1.00 88.06 289 ARG A C 1
ATOM 2298 O O . ARG A 1 289 ? -13.591 -4.394 9.758 1.00 88.06 289 ARG A O 1
ATOM 2305 N N . THR A 1 290 ? -14.413 -6.487 9.749 1.00 88.69 290 THR A N 1
ATOM 2306 C CA . THR A 1 290 ? -13.171 -7.098 9.278 1.00 88.69 290 THR A CA 1
ATOM 2307 C C . THR A 1 290 ? -12.886 -6.680 7.833 1.00 88.69 290 THR A C 1
ATOM 2309 O O . THR A 1 290 ? -13.788 -6.585 7.001 1.00 88.69 290 THR A O 1
ATOM 2312 N N . PHE A 1 291 ? -11.617 -6.408 7.519 1.00 89.62 291 PHE A N 1
ATOM 2313 C CA . PHE A 1 291 ? -11.188 -6.022 6.173 1.00 89.62 291 PHE A CA 1
ATOM 2314 C C . PHE A 1 291 ? -10.107 -6.952 5.649 1.00 89.62 291 PHE A C 1
ATOM 2316 O O . PHE A 1 291 ? -9.129 -7.244 6.337 1.00 89.62 291 PHE A O 1
ATOM 2323 N N . ASN A 1 292 ? -10.255 -7.359 4.390 1.00 88.88 292 ASN A N 1
ATOM 2324 C CA . ASN A 1 292 ? -9.312 -8.212 3.689 1.00 88.88 292 ASN A CA 1
ATOM 2325 C C . ASN A 1 292 ? -8.910 -7.557 2.369 1.00 88.88 292 ASN A C 1
ATOM 2327 O O . ASN A 1 292 ? -9.757 -7.265 1.525 1.00 88.88 292 ASN A O 1
ATOM 2331 N N . TYR A 1 293 ? -7.606 -7.385 2.152 1.00 88.69 293 TYR A N 1
ATOM 2332 C CA . TYR A 1 293 ? -7.111 -6.904 0.867 1.00 88.69 293 TYR A CA 1
ATOM 2333 C C . TYR A 1 293 ? -7.450 -7.912 -0.239 1.00 88.69 293 TYR A C 1
ATOM 2335 O O . TYR A 1 293 ? -7.244 -9.120 -0.046 1.00 88.69 293 TYR A O 1
ATOM 2343 N N . PRO A 1 294 ? -7.923 -7.459 -1.414 1.00 84.31 294 PRO A N 1
ATOM 2344 C CA . PRO A 1 294 ? -8.190 -8.353 -2.530 1.00 84.31 294 PRO A CA 1
ATOM 2345 C C . PRO A 1 294 ? -6.959 -9.199 -2.869 1.00 84.31 294 PRO A C 1
ATOM 2347 O O . PRO A 1 294 ? -5.829 -8.718 -2.825 1.00 84.31 294 PRO A O 1
ATOM 2350 N N . TYR A 1 295 ? -7.184 -10.471 -3.213 1.00 83.88 295 TYR A N 1
ATOM 2351 C CA . TYR A 1 295 ? -6.154 -11.492 -3.489 1.00 83.88 295 TYR A CA 1
ATOM 2352 C C . TYR A 1 295 ? -5.314 -11.919 -2.273 1.00 83.88 295 TYR A C 1
ATOM 2354 O O . TYR A 1 295 ? -5.204 -13.121 -2.030 1.00 83.88 295 TYR A O 1
ATOM 2362 N N . ILE A 1 296 ? 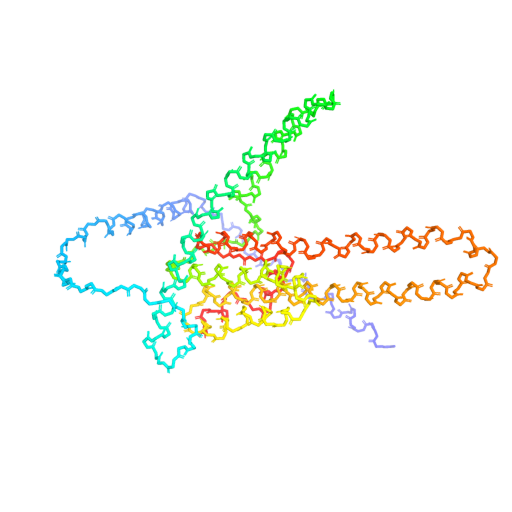-4.796 -10.974 -1.485 1.00 83.25 296 ILE A N 1
ATOM 2363 C CA . ILE A 1 296 ? -3.962 -11.237 -0.300 1.00 83.25 296 ILE A CA 1
ATOM 2364 C C . ILE A 1 296 ? -4.781 -11.899 0.806 1.00 83.25 296 ILE A C 1
ATOM 2366 O O . ILE A 1 296 ? -4.377 -12.942 1.307 1.00 83.25 296 ILE A O 1
ATOM 2370 N N . GLY A 1 297 ? -5.964 -11.371 1.130 1.00 74.75 297 GLY A N 1
ATOM 2371 C CA . GLY A 1 297 ? -6.825 -11.956 2.161 1.00 74.75 297 GLY A CA 1
ATOM 2372 C C . GLY A 1 297 ? -7.275 -13.374 1.809 1.00 74.75 297 GLY A C 1
ATOM 2373 O O . GLY A 1 297 ? -7.287 -14.255 2.658 1.00 74.75 297 GLY A O 1
ATOM 2374 N N . ARG A 1 298 ? -7.524 -13.653 0.520 1.00 79.19 298 ARG A N 1
ATOM 2375 C CA . ARG A 1 298 ? -7.826 -15.021 0.054 1.00 79.19 298 ARG A CA 1
ATOM 2376 C C . ARG A 1 298 ? -6.646 -15.970 0.240 1.00 79.19 298 ARG A C 1
ATOM 2378 O O . ARG A 1 298 ? -6.858 -17.148 0.501 1.00 79.19 298 ARG A O 1
ATOM 2385 N N . TRP A 1 299 ? -5.419 -15.487 0.059 1.00 81.75 299 TRP A N 1
ATOM 2386 C CA . TRP A 1 299 ? -4.217 -16.278 0.304 1.00 81.75 299 TRP A CA 1
ATOM 2387 C C . TRP A 1 299 ? -3.987 -16.493 1.805 1.00 81.75 299 TRP A C 1
ATOM 2389 O O . TRP A 1 299 ? -3.720 -17.622 2.214 1.00 81.75 299 TRP A O 1
ATOM 2399 N N . LEU A 1 300 ? -4.167 -15.447 2.616 1.00 77.50 300 LEU A N 1
ATOM 2400 C CA . LEU A 1 300 ? -3.987 -15.498 4.064 1.00 77.50 300 LEU A CA 1
ATOM 2401 C C . LEU A 1 300 ? -5.005 -16.441 4.717 1.00 77.50 300 LEU A C 1
ATOM 2403 O O . LEU A 1 300 ? -4.601 -17.336 5.449 1.00 77.50 300 LEU A O 1
ATOM 2407 N N . ASN A 1 301 ? -6.289 -16.342 4.357 1.00 75.88 301 ASN A N 1
ATOM 2408 C CA . ASN A 1 301 ? -7.353 -17.201 4.893 1.00 75.88 301 ASN A CA 1
ATOM 2409 C C . ASN A 1 301 ? -7.143 -18.689 4.560 1.00 75.88 301 ASN A C 1
ATOM 2411 O O . ASN A 1 301 ? -7.547 -19.555 5.327 1.00 75.88 301 ASN A O 1
ATOM 2415 N N . ARG A 1 302 ? -6.476 -19.014 3.440 1.00 81.81 302 ARG A N 1
ATOM 2416 C CA . ARG A 1 302 ? -6.097 -20.406 3.125 1.00 81.81 302 ARG A CA 1
ATOM 2417 C C . ARG A 1 302 ? -4.972 -20.931 4.015 1.00 81.81 302 ARG A C 1
ATOM 2419 O O . ARG A 1 302 ? -4.844 -22.141 4.162 1.00 81.81 302 ARG A O 1
ATOM 2426 N N . ARG A 1 303 ? -4.107 -20.050 4.524 1.00 82.19 303 ARG A N 1
ATOM 2427 C CA . ARG A 1 303 ? -2.956 -20.414 5.367 1.00 82.19 303 ARG A CA 1
ATOM 2428 C C . ARG A 1 303 ? -3.274 -20.340 6.856 1.00 82.19 303 ARG A C 1
ATOM 2430 O O . ARG A 1 303 ? -2.715 -21.125 7.611 1.00 82.19 303 ARG A O 1
ATOM 2437 N N . PHE A 1 304 ? -4.187 -19.454 7.237 1.00 77.94 304 PHE A N 1
ATOM 2438 C CA . PHE A 1 304 ? -4.629 -19.214 8.607 1.00 77.94 304 PHE A CA 1
ATOM 2439 C C . PHE A 1 304 ? -6.167 -19.162 8.639 1.00 77.94 304 PHE A C 1
ATOM 2441 O O . PHE A 1 304 ? -6.747 -18.070 8.642 1.00 77.94 304 PHE A O 1
ATOM 2448 N N . PRO A 1 305 ? -6.842 -20.330 8.584 1.00 75.06 305 PRO A N 1
ATOM 2449 C CA . PRO A 1 305 ? -8.303 -20.415 8.611 1.00 75.06 305 PRO A CA 1
ATOM 2450 C C . PRO A 1 305 ? -8.877 -19.759 9.872 1.00 75.06 305 PRO A C 1
ATOM 2452 O O . PRO A 1 305 ? -8.199 -19.710 10.895 1.00 75.06 305 PRO A O 1
ATOM 2455 N N . GLU A 1 306 ? -10.130 -19.297 9.836 1.00 65.75 306 GLU A N 1
ATOM 2456 C CA . GLU A 1 306 ? -10.720 -18.540 10.956 1.00 65.75 306 GLU A CA 1
ATOM 2457 C C . GLU A 1 306 ? -10.670 -19.274 12.303 1.00 65.75 306 GLU A C 1
ATOM 2459 O O . GLU A 1 306 ? -10.285 -18.674 13.303 1.00 65.75 306 GLU A O 1
ATOM 2464 N N . ALA A 1 307 ? -10.887 -20.592 12.293 1.00 60.19 307 ALA A N 1
ATOM 2465 C CA . ALA A 1 307 ? -10.770 -21.457 13.470 1.00 60.19 307 ALA A CA 1
ATOM 2466 C C . ALA A 1 307 ? -9.384 -21.431 14.150 1.00 60.19 307 ALA A C 1
ATOM 2468 O O . ALA A 1 307 ? -9.257 -21.792 15.317 1.00 60.19 307 ALA A O 1
ATOM 2469 N N . SER A 1 308 ? -8.325 -21.016 13.445 1.00 64.38 308 SER A N 1
ATOM 2470 C CA . SER A 1 308 ? -6.995 -20.871 14.051 1.00 64.38 308 SER A CA 1
ATOM 2471 C C . SER A 1 308 ? -6.840 -19.601 14.884 1.00 64.38 308 SER A C 1
ATOM 2473 O O . SER A 1 308 ? -5.966 -19.572 15.740 1.00 64.38 308 SER A O 1
ATOM 2475 N N . TRP A 1 309 ? -7.681 -18.583 14.683 1.00 63.03 309 TRP A N 1
ATOM 2476 C CA . TRP A 1 309 ? -7.643 -17.356 15.489 1.00 63.03 309 TRP A CA 1
ATOM 2477 C C . TRP A 1 309 ? -8.482 -17.475 16.762 1.00 63.03 309 TRP A C 1
ATOM 2479 O O . TRP A 1 309 ? -8.245 -16.745 17.708 1.00 63.03 309 TRP A O 1
ATOM 2489 N N . GLU A 1 310 ? -9.440 -18.403 16.820 1.00 56.38 310 GLU A N 1
ATOM 2490 C CA . GLU A 1 310 ? -10.235 -18.643 18.035 1.0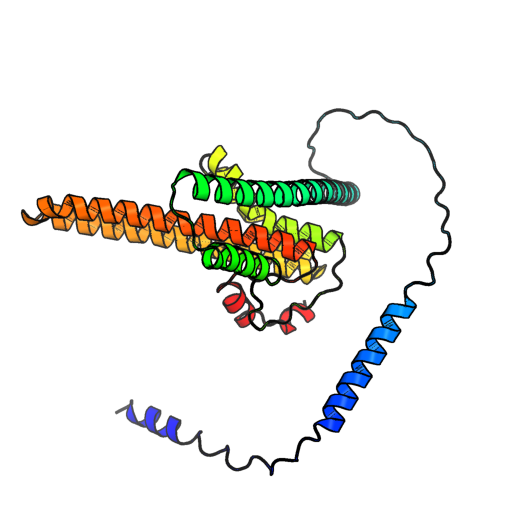0 56.38 310 GLU A CA 1
ATOM 2491 C C . GLU A 1 310 ? -9.445 -19.369 19.138 1.00 56.38 310 GLU A C 1
ATOM 2493 O O . GLU A 1 310 ? -9.860 -19.367 20.291 1.00 56.38 310 GLU A O 1
ATOM 2498 N N . ASN A 1 311 ? -8.307 -19.979 18.789 1.00 50.97 311 ASN A N 1
ATOM 2499 C CA . ASN A 1 311 ? -7.499 -20.820 19.679 1.00 50.97 311 ASN A CA 1
ATOM 2500 C C . ASN A 1 311 ? -6.135 -20.201 20.059 1.00 50.97 311 ASN A C 1
ATOM 2502 O O . ASN A 1 311 ? -5.286 -20.908 20.607 1.00 50.97 311 ASN A O 1
ATOM 2506 N N . VAL A 1 312 ? -5.896 -18.927 19.727 1.00 48.84 312 VAL A N 1
ATOM 2507 C CA . VAL A 1 312 ? -4.663 -18.170 20.033 1.00 48.84 312 VAL A CA 1
ATOM 2508 C C . VAL A 1 312 ? -5.010 -17.011 20.952 1.00 48.84 312 VAL A C 1
ATOM 2510 O O . VAL A 1 312 ? -4.193 -16.759 21.863 1.00 48.84 312 VAL A O 1
#

Foldseek 3Di:
DPPVVVVVVVVPPPPPPPPDDPPPPPPVVVVVVVVVVVVVVVVVVVVVPPPPPDDDDDDDDDDDDDDDDDDPDDDPDPVVVVVVLVVLLVVLVVVVVVVVVVVVVVVVVVLVVVVVVCVVVVPNPPPVNNVVVVVVVVCCLVPVDPPVDPQPLDPDDLSLLSLLLVLLVLLVVQVVVCVVVVHPCNVVSLCSLVVQLVVCLVPDLQSNLSSVQSNLLVVVLVVVLVCLVVVLVVVLVVLQVVLVVDPVSVVCVVVSVVSVVVSVVVSVCSSVVSNVLSVVSSVCSSVSTRDHDPPRNVVVCVVQPPVNSVVD

Radius of gyration: 27.87 Å; Cα contacts (8 Å, |Δi|>4): 185; chains: 1; bounding box: 65×73×80 Å

Solvent-accessible surface area (backbone atoms only — not comparable to full-atom values): 17890 Å² total; per-residue (Å²): 138,80,69,64,66,64,60,58,64,68,69,70,80,76,80,81,72,87,78,70,70,80,82,71,78,74,56,61,66,59,54,52,48,53,52,54,52,52,54,55,52,56,52,59,59,61,69,71,71,79,83,79,89,76,85,82,87,79,83,87,80,90,79,92,77,81,88,79,84,82,76,95,70,80,69,89,48,73,68,46,45,54,48,49,48,51,54,48,46,53,51,48,49,55,46,46,52,53,46,50,56,49,48,53,52,45,50,53,48,50,55,49,51,52,53,52,50,32,63,73,66,72,49,75,66,54,68,64,56,56,48,46,51,50,47,52,47,48,44,42,69,74,49,68,72,80,74,89,56,80,65,64,67,52,96,57,50,73,66,45,16,53,52,17,15,47,21,18,49,32,53,55,48,30,56,55,41,14,63,80,47,79,45,71,43,29,67,62,38,61,44,47,12,53,53,48,19,72,74,23,46,81,76,32,63,68,32,17,50,32,6,46,44,36,36,49,51,50,52,52,48,52,51,54,48,50,50,50,53,53,50,50,49,55,52,49,51,54,49,50,55,59,26,73,78,38,82,68,23,69,79,44,47,66,57,53,52,52,48,53,53,50,51,52,54,56,58,50,46,53,59,51,49,52,42,56,52,25,55,53,34,22,56,30,18,62,71,34,31,69,59,65,56,84,71,53,36,65,54,47,45,74,76,55,42,73,76,62,61,80,76,87

=== Feature glossary ===
The record interleaves many kinds of information about one protein. Here is each kind framed as the question it answers.

Q: What are the backbone torsion angles?
A: φ (phi) and ψ (psi) are the two rotatable backbone dihedrals per residue: φ is the C(i-1)–N–Cα–C torsion, ψ is the N–Cα–C–N(i+1) torsion, both in degrees on (−180°, 180°]. α-helical residues cluster near (−60°, −45°); β-strand residues near (−120°, +130°). A Ramachandran plot is simply a scatter of (φ, ψ) for every residue.

Q: What is the amino-acid chain?
A: This is the polypeptide sequence — one letter per residue, N-terminus first. Length ranges from a few dozen residues for small domains to over a thousand for large multi-domain proteins.

Q: How mobile is each atom in the crystal?
A: For experimental (PDB) structures, the B-factor (temperature factor) quantifies the positional spread of each atom in the crystal — a combination of thermal vibration and static disorder — in units of Å². High B-factors mark flexible loops or poorly resolved regions; low B-factors mark the rigid, well-ordered core.

Q: Are the domains correctly placed relative to each other?
A: Predicted Aligned Error (PAE) is an AlphaFold confidence matrix: entry (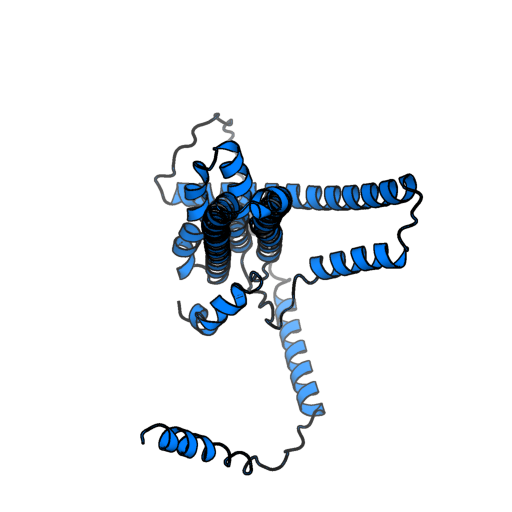i, j) is the expected error in the position of residue j, in ångströms, when the prediction is superimposed on the true structure at residue i. Low PAE within a block of residues means that block is internally rigid and well-predicted; high PAE between two blocks means their relative placement is uncertain even if each block individually is confident.

Q: How confident is the AlphaFold model at each residue?
A: pLDDT is the predicted lDDT-Cα score: AlphaFold's confidence that the local environment of ea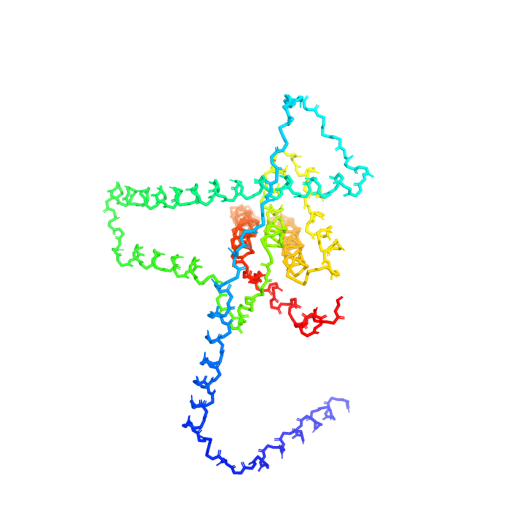ch residue (all inter-atomic distances within 15 Å) is correctly placed. It is a per-residue number between 0 and 100, with higher meaning more reliable.

Q: What family and function is it annotated with?
A: Functional annotations link the protein to curated databases. InterPro entries identify conserved domains and families by matching the sequence against member-database signatures (Pfam, PROSITE, CDD, …). Gene Ontology (GO) terms describe molecular function, biological process, and cellular component in a controlled vocabulary. CATH places the structure in a hierarchical fold classification (Class/Architecture/Topology/Homologous-superfamily). The organism is the source species.

Q: How big and how compact is the whole molecule?
A: Three whole-structure scalars: the radius of gyration (RMS distance of Cα from centroid, in Å), the count of Cα–Cα contacts (pairs closer than 8 Å and separated by more than four residues in sequence — i.e. tertiary, not local, contacts), and the bounding-box dimensions. Together they distinguish compact globular folds from extended fibres or disordered chains.

Q: What known structures does this most resemble?
A: The Foldseek neighbor list gives the closest experimentally determined structures in the PDB, ranked by structural alignment. TM-score near 1 means near-identical fold; near 0.3 means only rough topology match. This is how one finds what a novel AlphaFold prediction most resembles in the solved-structure universe.

Q: Which residues are buried vs exposed?
A: SASA measures how much of the protein is reachable by solvent. It is computed by rolling a water-sized probe over the atomic surface and summing the exposed area (Å²). Per-residue SASA distinguishes core (buried, low SASA) from surface (exposed, high SASA) residues; total SASA is a whole-molecule size measure.

Q: Which residues are in helices, strands, or loops?
A: Eight-state secondary structure (DSSP): H is the canonical α-helix, G the tighter 3₁₀-helix, I the wider π-helix; E/B are β-structure, T and S are turns and bends, and '-' is everything else. DSSP derives these from the pattern of main-chain N–H···O=C hydrogen bonds, not from the sequence.

Q: Where is each backbone atom in 3D?
A: Structure coordinates are given as an mmCIF _atom_site loop: one row per atom with element, residue name, chain id, sequence number, and x/y/z position in Å. Only the four main-chain atoms per residue are included here; side chains are omitted to keep the record compact.

Q: What if only a Cα trace is available?
A: Three-state secondary structure (P-SEA) collapses the eight DSSP classes into helix (a), strand (b), and coil (c). P-SEA assigns these from Cα geometry alone — distances and angles — without requiring backbone oxygens, so it works on any Cα trace.

Q: What do the rendered images show?
A: The six renders are orthographic views along the three Cartesian axes in both directions. Representation (cartoon, sticks, or surface) and color scheme (sequence-rainbow or by-chain) vary across proteins so the training set covers all the common visualization conventions.

Q: What does the local fold look like, residue by residue?
A: Foldseek's 3Di representation compresses backbone geometry into a per-residue letter drawn from a learned twenty-state alphabet. It captures the tertiary interaction pattern around each residue — which residues are packed against it in space, regardless of where they are in sequence.

Q: What do the diagnostic plots show?
A: The contact map is a binary N×N matrix image: pixel (i, j) is dark where Cα_i and Cα_j are within 8 Å and |i−j|>4. Because the |i−j|>4 filter removes local helical contacts, off-diagonal stripes parallel to the main diagonal indicate parallel β-sheets; stripes perpendicular to it indicate antiparallel β-sheets. The Ramachandran plot scatters every residue's (φ, ψ) pair against the sterically allowed regions. The PAE heatmap renders the predicted-aligned-error matrix.